Protein AF-0000000074987013 (afdb_homodimer)

pLDDT: mean 70.93, std 19.35, range [24.17, 92.88]

Sequence (362 aa):
MDKEHHPSIFIFNVLKAGARHVSDAPHDPKLLLAAFSAALESALNKPWIVQGAIYAPAGASIFIDTEDDQWHDHVGCPADEDLRKMFSEENSPLSNASEKVNENTEYVPDLTSRRACASIFKVPYTPYKSYYPPDDAQNDPKSLLKQFIDAIHSVLHKSELIISAMYEAEAKSANIFMMDGMDKEHHPSIFIFNVLKAGARHVSDAPHDPKLLLAAFSAALESALNKPWIVQGAIYAPAGASIFIDTEDDQWHDHVGCPADEDLRKMFSEENSPLSNASEKVNENTEYVPDLTSRRACASIFKVPYTPYKSYYPPDDAQNDPKSLLKQFIDAIHSVLHKSELIISAMYEAEAKSANIFMMDG

Radius of gyration: 19.36 Å; Cα contacts (8 Å, |Δi|>4): 754; chains: 2; bounding box: 50×52×50 Å

Foldseek 3Di:
DPPPQAAWEWEAAPVVRDIATADSQHLDLLLQLLQQLQQLVLQLVDPKAWAKKKDFSSYIYTYIYDPPPCVNVSGYGDDSVVSVVLPDPPPLVLVPVPPCLPPPPQCLPCPVPDPPDDDDDDDDDDDDDDQDDPDPCLLPLSVLSVSLSNVSSNCSVVSSFWGMWMDGSVVSDTDTDGHSD/DPPPQAAWEWEAAPVVRDIATADSQHLDLLLQLLQQLQQLVLQLVDPKAWAKKKDFSSYIYTYIYDPPPCVNVSGYGDDSVVSVVLPDPPPLVVVPVPPCLPPPPQCLPCPVVPDPDDDDDDDDDDDDDDQDDPDPCLLPLSVLSVSLSVVSSNCSNVSSFWGMWMDGNVVSDTDTDGHSD

Secondary structure (DSSP, 8-state):
-------EEEEEETTTTEEEEEE---S-HHHHHHHHHHHHHHHHTTT-EEEEEEEETTEEEEEEE---TTHHHH--PPPHHHHHTTTSGGG-GGGG--------------TTTS-SSEEEEEE--EEEEEE--SS-GGG-HHHHHHHHHHHHHHHGGGGGGEEEEEEETTTTEEEEEEE--/-------EEEEEETTTTEEEEEE---S-HHHHHHHHHHHHHHHHTTT-EEEEEEEETTEEEEEEE---TTHHHH--PPPHHHHHTTTSGGG-GGGG--------------SSSS-SSEEEEEE--EEEEEE--SSSGGG-HHHHHHHHHHHHHHHGGGGGGEEEEEEETTTTEEEEEEE--

Nearest PDB structures (foldseek):
  8biq-assembly1_C  TM=3.758E-01  e=2.889E+00  Metallosphaera sedula DSM 5348

Solvent-accessible surface area (backbone atoms only — not comparable to full-atom values): 19555 Å² total; per-residue (Å²): 130,80,75,74,82,43,31,36,32,35,38,30,30,67,75,66,68,39,51,37,83,45,37,61,28,58,93,39,51,47,55,34,52,39,42,51,45,47,36,49,51,52,46,64,76,40,101,46,45,68,51,30,31,40,38,36,78,57,26,34,42,34,34,30,43,54,84,61,87,60,48,70,79,69,55,57,44,76,53,68,76,61,42,53,57,68,61,39,83,84,67,49,74,63,64,73,72,61,79,75,70,69,76,57,86,45,62,61,72,55,64,58,69,43,62,45,31,14,33,35,28,36,21,48,80,38,84,68,45,70,48,62,70,87,65,83,50,52,84,36,61,65,52,30,48,52,40,35,46,51,52,51,61,63,42,41,89,49,31,85,37,44,57,33,36,40,32,30,39,89,56,37,25,27,43,33,37,25,45,52,81,130,82,75,73,83,43,32,36,32,35,40,31,30,68,76,67,67,40,52,38,84,44,38,63,29,57,94,37,52,47,56,34,51,40,40,52,44,48,37,50,51,51,47,64,76,40,100,45,44,67,51,28,31,40,37,36,76,62,29,34,41,34,36,30,43,58,84,59,88,61,48,70,78,67,56,56,45,76,53,66,74,62,43,51,56,69,60,40,82,84,68,47,77,68,65,72,72,66,76,80,70,69,74,59,84,45,67,58,71,52,63,56,70,36,56,39,35,16,32,36,29,36,23,47,82,38,81,70,48,68,43,57,73,88,64,85,54,48,82,34,60,66,52,31,48,50,34,34,45,53,50,50,61,66,43,42,86,49,30,85,36,45,58,35,37,41,33,29,41,89,59,39,28,27,42,33,36,25,44,51,89

Organism: Psilocybe cubensis (NCBI:txid181762)

Structure (mmCIF, N/CA/C/O backbone):
data_AF-0000000074987013-model_v1
#
loop_
_entity.id
_entity.type
_entity.pdbx_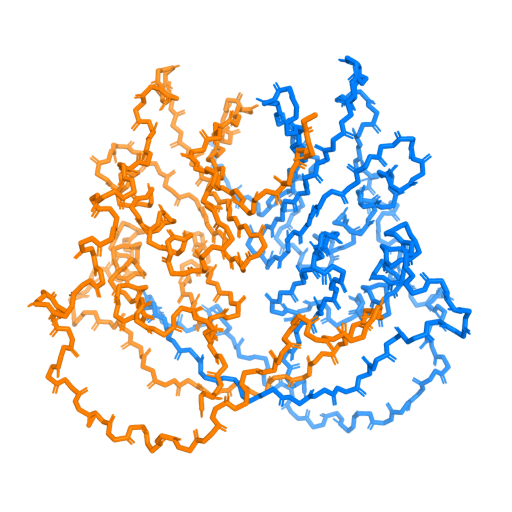description
1 polymer 'Uncharacterized protein'
#
loop_
_atom_site.group_PDB
_atom_site.id
_atom_site.type_symbol
_atom_site.label_atom_id
_atom_site.label_alt_id
_atom_site.label_comp_id
_atom_site.label_asym_id
_atom_site.label_entity_id
_atom_site.label_seq_id
_atom_site.pdbx_PDB_ins_code
_atom_site.Cartn_x
_atom_site.Cartn_y
_atom_site.Cartn_z
_atom_site.occupancy
_atom_site.B_iso_or_equiv
_atom_site.auth_seq_id
_atom_site.auth_comp_id
_atom_site.auth_asym_id
_atom_site.auth_atom_id
_atom_site.pdbx_PDB_model_num
ATOM 1 N N . MET A 1 1 ? 28.328 0.063 -3.197 1 24.59 1 MET A N 1
ATOM 2 C CA . MET A 1 1 ? 27.484 0.883 -2.332 1 24.59 1 MET A CA 1
ATOM 3 C C . MET A 1 1 ? 26.125 0.224 -2.113 1 24.59 1 MET A C 1
ATOM 5 O O . MET A 1 1 ? 25.453 -0.163 -3.072 1 24.59 1 MET A O 1
ATOM 9 N N . ASP A 1 2 ? 25.906 -0.514 -1.075 1 32.66 2 ASP A N 1
ATOM 10 C CA . ASP A 1 2 ? 24.875 -1.408 -0.54 1 32.66 2 ASP A CA 1
ATOM 11 C C . ASP A 1 2 ? 23.484 -0.786 -0.651 1 32.66 2 ASP A C 1
ATOM 13 O O . ASP A 1 2 ? 23.188 0.196 0.031 1 32.66 2 ASP A O 1
ATOM 17 N N . LYS A 1 3 ? 23.109 -0.591 -1.729 1 37.88 3 LYS A N 1
ATOM 18 C CA . LYS A 1 3 ? 21.969 0.291 -1.951 1 37.88 3 LYS A CA 1
ATOM 19 C C . LYS A 1 3 ? 20.766 -0.14 -1.111 1 37.88 3 LYS A C 1
ATOM 21 O O . LYS A 1 3 ? 20.172 -1.188 -1.363 1 37.88 3 LYS A O 1
ATOM 26 N N . GLU A 1 4 ? 20.844 0.045 0.195 1 46.56 4 GLU A N 1
ATOM 27 C CA . GLU A 1 4 ? 19.812 -0.167 1.207 1 46.56 4 GLU A CA 1
ATOM 28 C C . GLU A 1 4 ? 18.453 0.387 0.748 1 46.56 4 GLU A C 1
ATOM 30 O O . GLU A 1 4 ? 18.359 1.553 0.356 1 46.56 4 GLU A O 1
ATOM 35 N N . HIS A 1 5 ? 17.734 -0.385 0.037 1 50.25 5 HIS A N 1
ATOM 36 C CA . HIS A 1 5 ? 16.438 0.078 -0.454 1 50.25 5 HIS A CA 1
ATOM 37 C C . HIS A 1 5 ? 15.531 0.497 0.697 1 50.25 5 HIS A C 1
ATOM 39 O O . HIS A 1 5 ? 15.414 -0.219 1.694 1 50.25 5 HIS A O 1
ATOM 45 N N . HIS A 1 6 ? 15.055 1.725 0.739 1 60.5 6 HIS A N 1
ATOM 46 C CA . HIS A 1 6 ? 14.219 2.377 1.745 1 60.5 6 HIS A CA 1
ATOM 47 C C . HIS A 1 6 ? 12.773 2.492 1.274 1 60.5 6 HIS A C 1
ATOM 49 O O . HIS A 1 6 ? 12.516 2.598 0.074 1 60.5 6 HIS A O 1
ATOM 55 N N . PRO A 1 7 ? 11.852 2.031 2.137 1 72.44 7 PRO A N 1
ATOM 56 C CA . PRO A 1 7 ? 10.461 2.373 1.815 1 72.44 7 PRO A CA 1
ATOM 57 C C . PRO A 1 7 ? 10.328 3.744 1.157 1 72.44 7 PRO A C 1
ATOM 59 O O . PRO A 1 7 ? 11.047 4.68 1.522 1 72.44 7 PRO A O 1
ATOM 62 N N . SER A 1 8 ? 9.539 3.725 0.012 1 75.19 8 SER A N 1
ATOM 63 C CA . SER A 1 8 ? 9.414 4.961 -0.753 1 75.19 8 SER A CA 1
ATOM 64 C C . SER A 1 8 ? 7.957 5.375 -0.912 1 75.19 8 SER A C 1
ATOM 66 O O . SER A 1 8 ? 7.051 4.562 -0.705 1 75.19 8 SER A O 1
ATOM 68 N N . ILE A 1 9 ? 7.832 6.629 -1.155 1 81.56 9 ILE A N 1
ATOM 69 C CA . ILE A 1 9 ? 6.523 7.195 -1.457 1 81.56 9 ILE A CA 1
ATOM 70 C C . ILE A 1 9 ? 6.496 7.691 -2.902 1 81.56 9 ILE A C 1
ATOM 72 O O . ILE A 1 9 ? 7.363 8.461 -3.316 1 81.56 9 ILE A O 1
ATOM 76 N N . PHE A 1 10 ? 5.473 7.324 -3.582 1 80.75 10 PHE A N 1
ATOM 77 C CA . PHE A 1 10 ? 5.316 7.738 -4.973 1 80.75 10 PHE A CA 1
ATOM 78 C C . PHE A 1 10 ? 3.965 8.406 -5.191 1 80.75 10 PHE A C 1
ATOM 80 O O . PHE A 1 10 ? 2.961 7.992 -4.605 1 80.75 10 PHE A O 1
ATOM 87 N N . ILE A 1 11 ? 3.994 9.375 -6.043 1 83.25 11 ILE A N 1
ATOM 88 C CA . ILE A 1 11 ? 2.766 9.984 -6.531 1 83.25 11 ILE A CA 1
ATOM 89 C C . ILE A 1 11 ? 2.594 9.688 -8.023 1 83.25 11 ILE A C 1
ATOM 91 O O . ILE A 1 11 ? 3.527 9.867 -8.805 1 83.25 11 ILE A O 1
ATOM 95 N N . PHE A 1 12 ? 1.408 9.305 -8.297 1 79 12 PHE A N 1
ATOM 96 C CA . PHE A 1 12 ? 1.093 8.953 -9.68 1 79 12 PHE A CA 1
ATOM 97 C C . PHE A 1 12 ? 0.014 9.875 -10.234 1 79 12 PHE A C 1
ATOM 99 O O . PHE A 1 12 ? -1.011 10.102 -9.594 1 79 12 PHE A O 1
ATOM 106 N N . ASN A 1 13 ? 0.386 10.312 -11.375 1 79.81 13 ASN A N 1
ATOM 107 C CA . ASN A 1 13 ? -0.662 11 -12.125 1 79.81 13 ASN A CA 1
ATOM 108 C C . ASN A 1 13 ? -1.357 10.062 -13.109 1 79.81 13 ASN A C 1
ATOM 110 O O . ASN A 1 13 ? -0.789 9.711 -14.141 1 79.81 13 ASN A O 1
ATOM 114 N N . VAL A 1 14 ? -2.512 9.789 -12.836 1 69.75 14 VAL A N 1
ATOM 115 C CA . VAL A 1 14 ? -3.258 8.758 -13.555 1 69.75 14 VAL A CA 1
ATOM 116 C C . VAL A 1 14 ? -3.49 9.195 -15 1 69.75 14 VAL A C 1
ATOM 118 O O . VAL A 1 14 ? -3.436 8.375 -15.914 1 69.75 14 VAL A O 1
ATOM 121 N N . LEU A 1 15 ? -3.691 10.461 -15.211 1 68.12 15 LEU A N 1
ATOM 122 C CA . LEU A 1 15 ? -3.967 10.977 -16.547 1 68.12 15 LEU A CA 1
ATOM 123 C C . LEU A 1 15 ? -2.697 10.992 -17.391 1 68.12 15 LEU A C 1
ATOM 125 O O . LEU A 1 15 ? -2.762 10.875 -18.625 1 68.12 15 LEU A O 1
ATOM 129 N N . LYS A 1 16 ? -1.575 11.148 -16.781 1 65.62 16 LYS A N 1
ATOM 130 C CA . LYS A 1 16 ? -0.331 11.336 -17.516 1 65.62 16 LYS A CA 1
ATOM 131 C C . LYS A 1 16 ? 0.548 10.094 -17.438 1 65.62 16 LYS A C 1
ATOM 133 O O . LYS A 1 16 ? 1.649 10.062 -17.984 1 65.62 16 LYS A O 1
ATOM 138 N N . ALA A 1 17 ? 0.021 9.141 -16.828 1 59.56 17 ALA A N 1
ATOM 139 C CA . ALA A 1 17 ? 0.736 7.879 -16.625 1 59.56 17 ALA A CA 1
ATOM 140 C C . ALA A 1 17 ? 2.15 8.133 -16.109 1 59.56 17 ALA A C 1
ATOM 142 O O . ALA A 1 17 ? 3.102 7.48 -16.562 1 59.56 17 ALA A O 1
ATOM 143 N N . GLY A 1 18 ? 2.27 9.203 -15.359 1 62.94 18 GLY A N 1
ATOM 144 C CA . GLY A 1 18 ? 3.566 9.547 -14.797 1 62.94 18 GLY A CA 1
ATOM 145 C C . GLY A 1 18 ? 3.645 9.344 -13.297 1 62.94 18 GLY A C 1
ATOM 146 O O . GLY A 1 18 ? 2.621 9.367 -12.609 1 62.94 18 GLY A O 1
ATOM 147 N N . ALA A 1 19 ? 4.879 8.938 -12.875 1 65.25 19 ALA A N 1
ATOM 148 C CA . ALA A 1 19 ? 5.121 8.758 -11.453 1 65.25 19 ALA A CA 1
ATOM 149 C C . ALA A 1 19 ? 6.266 9.648 -10.977 1 65.25 19 ALA A C 1
ATOM 151 O O . ALA A 1 19 ? 7.199 9.93 -11.727 1 65.25 19 ALA A O 1
ATOM 152 N N . ARG A 1 20 ? 6.039 10.203 -9.719 1 68.56 20 ARG A N 1
ATOM 153 C CA . ARG A 1 20 ? 7.094 10.969 -9.062 1 68.56 20 ARG A CA 1
ATOM 154 C C . ARG A 1 20 ? 7.441 10.367 -7.707 1 68.56 20 ARG A C 1
ATOM 156 O O . ARG A 1 20 ? 6.555 10.078 -6.906 1 68.56 20 ARG A O 1
ATOM 163 N N . HIS A 1 21 ? 8.727 10.078 -7.617 1 67.69 21 HIS A N 1
ATOM 164 C CA . HIS A 1 21 ? 9.266 9.688 -6.32 1 67.69 21 HIS A CA 1
ATOM 165 C C . HIS A 1 21 ? 9.352 10.891 -5.375 1 67.69 21 HIS A C 1
ATOM 167 O O . HIS A 1 21 ? 9.883 11.938 -5.742 1 67.69 21 HIS A O 1
ATOM 173 N N . VAL A 1 22 ? 8.68 10.734 -4.238 1 64 22 VAL A N 1
ATOM 174 C CA . VAL A 1 22 ? 8.602 11.898 -3.363 1 64 22 VAL A CA 1
ATOM 175 C C . VAL A 1 22 ? 9.531 11.703 -2.166 1 64 22 VAL A C 1
ATOM 177 O O . VAL A 1 22 ? 10.047 12.68 -1.607 1 64 22 VAL A O 1
ATOM 180 N N . SER A 1 23 ? 9.711 10.57 -1.668 1 59.59 23 SER A N 1
ATOM 181 C CA . SER A 1 23 ? 10.539 10.406 -0.479 1 59.59 23 SER A CA 1
ATOM 182 C C . SER A 1 23 ? 11.117 9 -0.403 1 59.59 23 SER A C 1
ATOM 184 O O . SER A 1 23 ? 10.453 8.023 -0.769 1 59.59 23 SER A O 1
ATOM 186 N N . ASP A 1 24 ? 12.328 9.031 -0.151 1 58.16 24 ASP A N 1
ATOM 187 C CA . ASP A 1 24 ? 12.984 7.789 0.25 1 58.16 24 ASP A CA 1
ATOM 188 C C . ASP A 1 24 ? 12.891 7.582 1.76 1 58.16 24 ASP A C 1
ATOM 190 O O . ASP A 1 24 ? 13.617 6.758 2.324 1 58.16 24 ASP A O 1
ATOM 194 N N . ALA A 1 25 ? 11.711 7.879 2.215 1 55.25 25 ALA A N 1
ATOM 195 C CA . ALA A 1 25 ? 11.711 7.871 3.676 1 55.25 25 ALA A CA 1
ATOM 196 C C . ALA A 1 25 ? 12.578 6.738 4.215 1 55.25 25 ALA A C 1
ATOM 198 O O . ALA A 1 25 ? 12.477 5.598 3.752 1 55.25 25 ALA A O 1
ATOM 199 N N . PRO A 1 26 ? 13.57 7.172 5.031 1 57.5 26 PRO A N 1
ATOM 200 C CA . PRO A 1 26 ? 14.414 6.16 5.672 1 57.5 26 PRO A CA 1
ATOM 201 C C . PRO A 1 26 ? 13.602 5.078 6.379 1 57.5 26 PRO A C 1
ATOM 203 O O . PRO A 1 26 ? 12.383 5.211 6.527 1 57.5 26 PRO A O 1
ATOM 206 N N . HIS A 1 27 ? 14.203 4.023 6.75 1 63.25 27 HIS A N 1
ATOM 207 C CA . HIS A 1 27 ? 13.711 2.871 7.496 1 63.25 27 HIS A CA 1
ATOM 208 C C . HIS A 1 27 ? 13.07 3.299 8.812 1 63.25 27 HIS A C 1
ATOM 210 O O . HIS A 1 27 ? 13.203 2.605 9.828 1 63.25 27 HIS A O 1
ATOM 216 N N . ASP A 1 28 ? 12.5 4.512 8.867 1 76.31 28 ASP A N 1
ATOM 217 C CA . ASP A 1 28 ? 11.773 5.004 10.031 1 76.31 28 ASP A CA 1
ATOM 218 C C . ASP A 1 28 ? 10.281 5.133 9.727 1 76.31 28 ASP A C 1
ATOM 220 O O . ASP A 1 28 ? 9.867 6.031 8.992 1 76.31 28 ASP A O 1
ATOM 224 N N . PRO A 1 29 ? 9.547 4.246 10.344 1 80.12 29 PRO A N 1
ATOM 225 C CA . PRO A 1 29 ? 8.117 4.23 10.055 1 80.12 29 PRO A CA 1
ATOM 226 C C . PRO A 1 29 ? 7.434 5.559 10.375 1 80.12 29 PRO A C 1
ATOM 228 O O . PRO A 1 29 ? 6.473 5.945 9.703 1 80.12 29 PRO A O 1
ATOM 231 N N . LYS A 1 30 ? 7.938 6.188 11.406 1 86.44 30 LYS A N 1
ATOM 232 C CA . LYS A 1 30 ? 7.359 7.477 11.781 1 86.44 30 LYS A CA 1
ATOM 233 C C . LYS A 1 30 ? 7.609 8.523 10.703 1 86.44 30 LYS A C 1
ATOM 235 O O . LYS A 1 30 ? 6.699 9.266 10.328 1 86.44 30 LYS A O 1
ATOM 240 N N . LEU A 1 31 ? 8.773 8.586 10.234 1 87 31 LEU A N 1
ATOM 241 C CA . LEU A 1 31 ? 9.133 9.523 9.18 1 87 31 LEU A CA 1
ATOM 242 C C . LEU A 1 31 ? 8.398 9.195 7.887 1 87 31 LEU A C 1
ATOM 244 O O . LEU A 1 31 ? 7.949 10.094 7.176 1 87 31 LEU A O 1
ATOM 248 N N . LEU A 1 32 ? 8.32 7.957 7.574 1 87.38 32 LEU A N 1
ATOM 249 C CA . LEU A 1 32 ? 7.621 7.531 6.367 1 87.38 32 LEU A CA 1
ATOM 250 C C . LEU A 1 32 ? 6.152 7.953 6.406 1 87.38 32 LEU A C 1
ATOM 252 O O . LEU A 1 32 ? 5.633 8.492 5.43 1 87.38 32 LEU A O 1
ATOM 256 N N . LEU A 1 33 ? 5.535 7.727 7.527 1 91.56 33 LEU A N 1
ATOM 257 C CA . LEU A 1 33 ? 4.129 8.086 7.664 1 91.56 33 LEU A CA 1
ATOM 258 C C . LEU A 1 33 ? 3.949 9.602 7.613 1 91.56 33 LEU A C 1
ATOM 260 O O . LEU A 1 33 ? 3 10.102 7 1 91.56 33 LEU A O 1
ATOM 264 N N . ALA A 1 34 ? 4.836 10.289 8.266 1 91.5 34 ALA A N 1
ATOM 265 C CA . ALA A 1 34 ? 4.809 11.75 8.211 1 91.5 34 ALA A CA 1
ATOM 266 C C . ALA A 1 34 ? 4.957 12.25 6.777 1 91.5 34 ALA A C 1
ATOM 268 O O . ALA A 1 34 ? 4.246 13.164 6.352 1 91.5 34 ALA A O 1
ATOM 269 N N . ALA A 1 35 ? 5.863 11.656 6.094 1 90 35 ALA A N 1
ATOM 270 C CA . ALA A 1 35 ? 6.09 12.039 4.703 1 90 35 ALA A CA 1
ATOM 271 C C . ALA A 1 35 ? 4.855 11.766 3.85 1 90 35 ALA A C 1
ATOM 273 O O . ALA A 1 35 ? 4.488 12.57 2.996 1 90 35 ALA A O 1
ATOM 274 N N . PHE A 1 36 ? 4.227 10.648 4.066 1 92.25 36 PHE A N 1
ATOM 275 C CA . PHE A 1 36 ? 2.992 10.297 3.379 1 92.25 36 PHE A CA 1
ATOM 276 C C . PHE A 1 36 ? 1.909 11.336 3.641 1 92.25 36 PHE A C 1
ATOM 278 O O . PHE A 1 36 ? 1.26 11.812 2.705 1 92.25 36 PHE A O 1
ATOM 285 N N . SER A 1 37 ? 1.769 11.656 4.852 1 92.31 37 SER A N 1
ATOM 286 C CA . SER A 1 37 ? 0.779 12.664 5.23 1 92.31 37 SER A CA 1
ATOM 287 C C . SER A 1 37 ? 1.082 14.008 4.586 1 92.31 37 SER A C 1
ATOM 289 O O . SER A 1 37 ? 0.179 14.672 4.07 1 92.31 37 SER A O 1
ATOM 291 N N . ALA A 1 38 ? 2.307 14.391 4.641 1 91.19 38 ALA A N 1
ATOM 292 C CA . ALA A 1 38 ? 2.717 15.672 4.059 1 91.19 38 ALA A CA 1
ATOM 293 C C . ALA A 1 38 ? 2.461 15.695 2.555 1 91.19 38 ALA A C 1
ATOM 295 O O . ALA A 1 38 ? 2.041 16.719 2.008 1 91.19 38 ALA A O 1
ATOM 296 N N . ALA A 1 39 ? 2.783 14.625 1.926 1 90.12 39 ALA A N 1
ATOM 297 C CA . ALA A 1 39 ? 2.533 14.531 0.49 1 90.12 39 ALA A CA 1
ATOM 298 C C . ALA A 1 39 ? 1.047 14.672 0.179 1 90.12 39 ALA A C 1
ATOM 300 O O . ALA A 1 39 ? 0.67 15.344 -0.785 1 90.12 39 ALA A O 1
ATOM 301 N N . LEU A 1 40 ? 0.253 14.047 0.965 1 92.75 40 LEU A N 1
ATOM 302 C CA . LEU A 1 40 ? -1.192 14.164 0.805 1 92.75 40 LEU A CA 1
ATOM 303 C C . LEU A 1 40 ? -1.649 15.602 1.01 1 92.75 40 LEU A C 1
ATOM 305 O O . LEU A 1 40 ? -2.477 16.109 0.249 1 92.75 40 LEU A O 1
ATOM 309 N N . GLU A 1 41 ? -1.149 16.203 1.989 1 91.5 41 GLU A N 1
ATOM 310 C CA . GLU A 1 41 ? -1.49 17.594 2.273 1 91.5 41 GLU A CA 1
ATOM 311 C C . GLU A 1 41 ? -1.11 18.516 1.107 1 91.5 41 GLU A C 1
ATOM 313 O O . GLU A 1 41 ? -1.868 19.422 0.746 1 91.5 41 GLU A O 1
ATOM 318 N N . SER A 1 42 ? 0.021 18.234 0.633 1 89.31 42 SER A N 1
ATOM 319 C CA . SER A 1 42 ? 0.469 19.016 -0.521 1 89.31 42 SER A CA 1
ATOM 320 C C . SER A 1 42 ? -0.499 18.875 -1.69 1 89.31 42 SER A C 1
ATOM 322 O O . SER A 1 42 ? -0.823 19.859 -2.359 1 89.31 42 SER A O 1
ATOM 324 N N . ALA A 1 43 ? -0.906 17.703 -1.95 1 88.44 43 ALA A N 1
ATOM 325 C CA . ALA A 1 43 ? -1.846 17.453 -3.039 1 88.44 43 ALA A CA 1
ATOM 326 C C . ALA A 1 43 ? -3.201 18.094 -2.752 1 88.44 43 ALA A C 1
ATOM 328 O O . ALA A 1 43 ? -3.867 18.578 -3.664 1 88.44 43 ALA A O 1
ATOM 329 N N . LEU A 1 44 ? -3.621 18.016 -1.521 1 90.12 44 LEU A N 1
ATOM 330 C CA . LEU A 1 44 ? -4.895 18.578 -1.084 1 90.12 44 LEU A CA 1
ATOM 331 C C . LEU A 1 44 ? -4.953 20.078 -1.352 1 90.12 44 LEU A C 1
ATOM 333 O O . LEU A 1 44 ? -6.012 20.609 -1.687 1 90.12 44 LEU A O 1
ATOM 337 N N . ASN A 1 45 ? -3.887 20.703 -1.233 1 89.19 45 ASN A N 1
ATOM 338 C CA . ASN A 1 45 ? -3.818 22.156 -1.357 1 89.19 45 ASN A CA 1
ATOM 339 C C . ASN A 1 45 ? -3.699 22.594 -2.816 1 89.19 45 ASN A C 1
ATOM 341 O O . ASN A 1 45 ? -3.596 23.781 -3.107 1 89.19 45 ASN A O 1
ATOM 345 N N . LYS A 1 46 ? -3.725 21.703 -3.709 1 89.5 46 LYS A N 1
ATOM 346 C CA . LYS A 1 46 ? -3.693 21.953 -5.145 1 89.5 46 LYS A CA 1
ATOM 347 C C . LYS A 1 46 ? -5.055 21.688 -5.785 1 89.5 46 LYS A C 1
ATOM 349 O O . LYS A 1 46 ? -5.91 21.047 -5.184 1 89.5 46 LYS A O 1
ATOM 354 N N . PRO A 1 47 ? -5.254 22.297 -6.934 1 88.38 47 PRO A N 1
ATOM 355 C CA . PRO A 1 47 ? -6.508 22.016 -7.633 1 88.38 47 PRO A CA 1
ATOM 356 C C . PRO A 1 47 ? -6.516 20.641 -8.297 1 88.38 47 PRO A C 1
ATOM 358 O O . PRO A 1 47 ? -6.891 20.516 -9.461 1 88.38 47 PRO A O 1
ATOM 361 N N . TRP A 1 48 ? -5.98 19.688 -7.629 1 86.75 48 TRP A N 1
ATOM 362 C CA . TRP A 1 48 ? -5.914 18.312 -8.125 1 86.75 48 TRP A CA 1
ATOM 363 C C . TRP A 1 48 ? -7 17.453 -7.492 1 86.75 48 TRP A C 1
ATOM 365 O O . TRP A 1 48 ? -7.527 17.797 -6.43 1 86.75 48 TRP A O 1
ATOM 375 N N . ILE A 1 49 ? -7.328 16.484 -8.234 1 85.12 49 ILE A N 1
ATOM 376 C CA . ILE A 1 49 ? -8.164 15.445 -7.66 1 85.12 49 ILE A CA 1
ATOM 377 C C . ILE A 1 49 ? -7.293 14.297 -7.164 1 85.12 49 ILE A C 1
ATOM 379 O O . ILE A 1 49 ? -6.496 13.734 -7.922 1 85.12 49 ILE A O 1
ATOM 383 N N . VAL A 1 50 ? -7.375 14.055 -5.848 1 88.56 50 VAL A N 1
ATOM 384 C CA . VAL A 1 50 ? -6.758 12.844 -5.316 1 88.56 50 VAL A CA 1
ATOM 385 C C . VAL A 1 50 ? -7.75 11.68 -5.391 1 88.56 50 VAL A C 1
ATOM 387 O O . VAL A 1 50 ? -8.734 11.648 -4.648 1 88.56 50 VAL A O 1
ATOM 390 N N . GLN A 1 51 ? -7.41 10.727 -6.188 1 82.94 51 GLN A N 1
ATOM 391 C CA . GLN A 1 51 ? -8.32 9.609 -6.418 1 82.94 51 GLN A CA 1
ATOM 392 C C . GLN A 1 51 ? -8.172 8.547 -5.336 1 82.94 51 GLN A C 1
ATOM 394 O O . GLN A 1 51 ? -9.141 7.875 -4.98 1 82.94 51 GLN A O 1
ATOM 399 N N . GLY A 1 52 ? -6.984 8.359 -4.918 1 85.81 52 GLY A N 1
ATOM 400 C CA . GLY A 1 52 ? -6.711 7.352 -3.908 1 85.81 52 GLY A CA 1
ATOM 401 C C . GLY A 1 52 ? -5.305 7.441 -3.338 1 85.81 52 GLY A C 1
ATOM 402 O O . GLY A 1 52 ? -4.449 8.133 -3.893 1 85.81 52 GLY A O 1
ATOM 403 N N . ALA A 1 53 ? -5.109 6.762 -2.258 1 90.44 53 ALA A N 1
ATOM 404 C CA . ALA A 1 53 ? -3.818 6.664 -1.577 1 90.44 53 ALA A CA 1
ATOM 405 C C . ALA A 1 53 ? -3.732 5.387 -0.744 1 90.44 53 ALA A C 1
ATOM 407 O O . ALA A 1 53 ? -4.723 4.961 -0.148 1 90.44 53 ALA A O 1
ATOM 408 N N . ILE A 1 54 ? -2.578 4.855 -0.79 1 88.44 54 ILE A N 1
ATOM 409 C CA . ILE A 1 54 ? -2.33 3.652 -0.002 1 88.44 54 ILE A CA 1
ATOM 410 C C . ILE A 1 54 ? -0.983 3.768 0.706 1 88.44 54 ILE A C 1
ATOM 412 O O . ILE A 1 54 ? 0 4.219 0.113 1 88.44 54 ILE A O 1
ATOM 416 N N . TYR A 1 55 ? -1.041 3.326 1.967 1 89.56 55 TYR A N 1
ATOM 417 C CA . TYR A 1 55 ? 0.163 3.311 2.789 1 89.56 55 TYR A CA 1
ATOM 418 C C . TYR A 1 55 ? 0.331 1.968 3.49 1 89.56 55 TYR A C 1
ATOM 420 O O . TYR A 1 55 ? -0.641 1.397 3.992 1 89.56 55 TYR A O 1
ATOM 428 N N . ALA A 1 56 ? 1.51 1.518 3.504 1 82.19 56 ALA A N 1
ATOM 429 C CA . ALA A 1 56 ? 2.02 0.466 4.379 1 82.19 56 ALA A CA 1
ATOM 430 C C . ALA A 1 56 ? 3.484 0.708 4.734 1 82.19 56 ALA A C 1
ATOM 432 O O . ALA A 1 56 ? 4.16 1.51 4.086 1 82.19 56 ALA A O 1
ATOM 433 N N . PRO A 1 57 ? 3.93 0.079 5.766 1 77.31 57 PRO A N 1
ATOM 434 C CA . PRO A 1 57 ? 5.309 0.314 6.203 1 77.31 57 PRO A CA 1
ATOM 435 C C . PRO A 1 57 ? 6.328 0.046 5.098 1 77.31 57 PRO A C 1
ATOM 437 O O . PRO A 1 57 ? 7.441 0.576 5.137 1 77.31 57 PRO A O 1
ATOM 440 N N . ALA A 1 58 ? 5.984 -0.684 4.125 1 74.31 58 ALA A N 1
ATOM 441 C CA . ALA A 1 58 ? 6.91 -0.993 3.035 1 74.31 58 ALA A CA 1
ATOM 442 C C . ALA A 1 58 ? 6.957 0.143 2.018 1 74.31 58 ALA A C 1
ATOM 444 O O . ALA A 1 58 ? 7.855 0.19 1.172 1 74.31 58 ALA A O 1
ATOM 445 N N . GLY A 1 59 ? 5.941 1.065 2.129 1 80.19 59 GLY A N 1
ATOM 446 C CA . GLY A 1 59 ? 5.871 2.189 1.207 1 80.19 59 GLY A CA 1
ATOM 447 C C . GLY A 1 59 ? 4.465 2.738 1.047 1 80.19 59 GLY A C 1
ATOM 448 O O . GLY A 1 59 ? 3.545 2.32 1.752 1 80.19 59 GLY A O 1
ATOM 449 N N . ALA A 1 60 ? 4.41 3.727 0.12 1 87.06 60 ALA A N 1
ATOM 450 C CA . ALA A 1 60 ? 3.111 4.355 -0.086 1 87.06 60 ALA A CA 1
ATOM 451 C C . ALA A 1 60 ? 2.965 4.859 -1.52 1 87.06 60 ALA A C 1
ATOM 453 O O . ALA A 1 60 ? 3.963 5.125 -2.195 1 87.06 60 ALA A O 1
ATOM 454 N N . SER A 1 61 ? 1.73 4.961 -1.906 1 85.5 61 SER A N 1
ATOM 455 C CA . SER A 1 61 ? 1.382 5.496 -3.219 1 85.5 61 SER A CA 1
ATOM 456 C C . SER A 1 61 ? 0.189 6.441 -3.133 1 85.5 61 SER A C 1
ATOM 458 O O . SER A 1 61 ? -0.773 6.168 -2.41 1 85.5 61 SER A O 1
ATOM 460 N N . ILE A 1 62 ? 0.334 7.453 -3.855 1 87.75 62 ILE A N 1
ATOM 461 C CA . ILE A 1 62 ? -0.75 8.422 -3.99 1 87.75 62 ILE A CA 1
ATOM 462 C C . ILE A 1 62 ? -1.126 8.57 -5.461 1 87.75 62 ILE A C 1
ATOM 464 O O . ILE A 1 62 ? -0.255 8.75 -6.316 1 87.75 62 ILE A O 1
ATOM 468 N N . PHE A 1 63 ? -2.355 8.531 -5.703 1 82.81 63 PHE A N 1
ATOM 469 C CA . PHE A 1 63 ? -2.869 8.641 -7.062 1 82.81 63 PHE A CA 1
ATOM 470 C C . PHE A 1 63 ? -3.617 9.953 -7.254 1 82.81 63 PHE A C 1
ATOM 472 O O . PHE A 1 63 ? -4.613 10.211 -6.574 1 82.81 63 PHE A O 1
ATOM 479 N N . ILE A 1 64 ? -3.123 10.695 -8.242 1 84.25 64 ILE A N 1
ATOM 480 C CA . ILE A 1 64 ? -3.746 11.992 -8.492 1 84.25 64 ILE A CA 1
ATOM 481 C C . ILE A 1 64 ? -4.199 12.07 -9.953 1 84.25 64 ILE A C 1
ATOM 483 O O . ILE A 1 64 ? -3.754 11.281 -10.789 1 84.25 64 ILE A O 1
ATOM 487 N N . ASP A 1 65 ? -5.188 12.961 -10.094 1 82.19 65 ASP A N 1
ATOM 488 C CA . ASP A 1 65 ? -5.68 13.328 -11.422 1 82.19 65 ASP A CA 1
ATOM 489 C C . ASP A 1 65 ? -5.562 14.836 -11.656 1 82.19 65 ASP A C 1
ATOM 491 O O . ASP A 1 65 ? -6.23 15.625 -10.984 1 82.19 65 ASP A O 1
ATOM 495 N N . THR A 1 66 ? -4.656 15.125 -12.586 1 84.38 66 THR A N 1
ATOM 496 C CA . THR A 1 66 ? -4.473 16.547 -12.891 1 84.38 66 THR A CA 1
ATOM 497 C C . THR A 1 66 ? -3.973 16.719 -14.32 1 84.38 66 THR A C 1
ATOM 499 O O . THR A 1 66 ? -3.199 15.906 -14.82 1 84.38 66 THR A O 1
ATOM 502 N N . GLU A 1 67 ? -4.309 17.734 -14.938 1 85.31 67 GLU A N 1
ATOM 503 C CA . GLU A 1 67 ? -3.875 18.094 -16.281 1 85.31 67 GLU A CA 1
ATOM 504 C C . GLU A 1 67 ? -2.619 18.969 -16.234 1 85.31 67 GLU A C 1
ATOM 506 O O . GLU A 1 67 ? -2.041 19.281 -17.281 1 85.31 67 GLU A O 1
ATOM 511 N N . ASP A 1 68 ? -2.33 19.375 -15.047 1 84 68 ASP A N 1
ATOM 512 C CA . ASP A 1 68 ? -1.131 20.188 -14.883 1 84 68 ASP A CA 1
ATOM 513 C C . ASP A 1 68 ? 0.106 19.453 -15.406 1 84 68 ASP A C 1
ATOM 515 O O . ASP A 1 68 ? 0.515 18.438 -14.844 1 84 68 ASP A O 1
ATOM 519 N N . ASP A 1 69 ? 0.789 20 -16.422 1 82.5 69 ASP A N 1
ATOM 520 C CA . ASP A 1 69 ? 1.958 19.375 -17.031 1 82.5 69 ASP A CA 1
ATOM 521 C C . ASP A 1 69 ? 3.17 19.453 -16.109 1 82.5 69 ASP A C 1
ATOM 523 O O . ASP A 1 69 ? 4.133 18.703 -16.266 1 82.5 69 ASP A O 1
ATOM 527 N N . GLN A 1 70 ? 3.105 20.422 -15.18 1 82.69 70 GLN A N 1
ATOM 528 C CA . GLN A 1 70 ? 4.246 20.609 -14.289 1 82.69 70 GLN A CA 1
ATOM 529 C C . GLN A 1 70 ? 3.969 20.016 -12.906 1 82.69 70 GLN A C 1
ATOM 531 O O . GLN A 1 70 ? 4.582 20.438 -11.922 1 82.69 70 GLN A O 1
ATOM 536 N N . TRP A 1 71 ? 2.992 19.094 -12.859 1 81.88 71 TRP A N 1
ATOM 537 C CA . TRP A 1 71 ? 2.564 18.547 -11.578 1 81.88 71 TRP A CA 1
ATOM 538 C C . TRP A 1 71 ? 3.748 17.969 -10.812 1 81.88 71 TRP A C 1
ATOM 540 O O . TRP A 1 71 ? 3.801 18.047 -9.578 1 81.88 71 TRP A O 1
ATOM 550 N N . HIS A 1 72 ? 4.754 17.406 -11.43 1 77.25 72 HIS A N 1
ATOM 551 C CA . HIS A 1 72 ? 5.883 16.75 -10.797 1 77.25 72 HIS A CA 1
ATOM 552 C C . HIS A 1 72 ? 6.754 17.734 -10.031 1 77.25 72 HIS A C 1
ATOM 554 O O . HIS A 1 72 ? 7.414 17.375 -9.062 1 77.25 72 HIS A O 1
ATOM 560 N N . ASP A 1 73 ? 6.746 19.016 -10.484 1 78.12 73 ASP A N 1
ATOM 561 C CA . ASP A 1 73 ? 7.508 20.047 -9.805 1 78.12 73 ASP A CA 1
ATOM 562 C C . ASP A 1 73 ? 6.785 20.531 -8.547 1 78.12 73 ASP A C 1
ATOM 564 O O . ASP A 1 73 ? 7.387 21.172 -7.684 1 78.12 73 ASP A O 1
ATOM 568 N N . HIS A 1 74 ? 5.535 20.141 -8.516 1 77 74 HIS A N 1
ATOM 569 C CA . HIS A 1 74 ? 4.719 20.703 -7.453 1 77 74 HIS A CA 1
ATOM 570 C C . HIS A 1 74 ? 4.48 19.688 -6.34 1 77 74 HIS A C 1
ATOM 572 O O . HIS A 1 74 ? 3.803 19.984 -5.355 1 77 74 HIS A O 1
ATOM 578 N N . VAL A 1 75 ? 4.91 18.547 -6.691 1 72.25 75 VAL A N 1
ATOM 579 C CA . VAL A 1 75 ? 4.781 17.531 -5.641 1 72.25 75 VAL A CA 1
ATOM 580 C C . VAL A 1 75 ? 6.125 17.328 -4.949 1 72.25 75 VAL A C 1
ATOM 582 O O . VAL A 1 75 ? 7.176 17.391 -5.59 1 72.25 75 VAL A O 1
ATOM 585 N N . GLY A 1 76 ? 6.191 17.422 -3.635 1 69.25 76 GLY A N 1
ATOM 586 C CA . GLY A 1 76 ? 7.406 17.203 -2.867 1 69.25 76 GLY A CA 1
ATOM 587 C C . GLY A 1 76 ? 7.141 16.859 -1.411 1 69.25 76 GLY A C 1
ATOM 588 O O . GLY A 1 76 ? 5.988 16.875 -0.969 1 69.25 76 GLY A O 1
ATOM 589 N N . CYS A 1 77 ? 8.07 16.25 -0.896 1 75.31 77 CYS A N 1
ATOM 590 C CA . CYS A 1 77 ? 8.086 15.977 0.537 1 75.31 77 CYS A CA 1
ATOM 591 C C . CYS A 1 77 ? 9.016 16.938 1.269 1 75.31 77 CYS A C 1
ATOM 593 O O . CYS A 1 77 ? 10.117 17.219 0.792 1 75.31 77 CYS A O 1
ATOM 595 N N . PRO A 1 78 ? 8.484 17.484 2.379 1 78.25 78 PRO A N 1
ATOM 596 C CA . PRO A 1 78 ? 9.383 18.312 3.191 1 78.25 78 PRO A CA 1
ATOM 597 C C . PRO A 1 78 ? 10.656 17.594 3.592 1 78.25 78 PRO A C 1
ATOM 599 O O . PRO A 1 78 ? 10.742 16.359 3.457 1 78.25 78 PRO A O 1
ATOM 602 N N . ALA A 1 79 ? 11.633 18.438 3.984 1 82.31 79 ALA A N 1
ATOM 603 C CA . ALA A 1 79 ? 12.867 17.859 4.512 1 82.31 79 ALA A CA 1
ATOM 604 C C . ALA A 1 79 ? 12.602 17.078 5.797 1 82.31 79 ALA A C 1
ATOM 606 O O . ALA A 1 79 ? 11.625 17.344 6.5 1 82.31 79 ALA A O 1
ATOM 607 N N . ASP A 1 80 ? 13.445 16.172 6.016 1 81.12 80 ASP A N 1
ATOM 608 C CA . ASP A 1 80 ? 13.297 15.328 7.191 1 81.12 80 ASP A CA 1
ATOM 609 C C . ASP A 1 80 ? 13.133 16.156 8.461 1 81.12 80 ASP A C 1
ATOM 611 O O . ASP A 1 80 ? 12.352 15.812 9.344 1 81.12 80 ASP A O 1
ATOM 615 N N . GLU A 1 81 ? 13.906 17.219 8.492 1 83.69 81 GLU A N 1
ATOM 616 C CA . GLU A 1 81 ? 13.852 18.094 9.664 1 83.69 81 GLU A CA 1
ATOM 617 C C . GLU A 1 81 ? 12.445 18.641 9.883 1 83.69 81 GLU A C 1
ATOM 619 O O . GLU A 1 81 ? 11.969 18.719 11.016 1 83.69 81 GLU A O 1
ATOM 624 N N . ASP A 1 82 ? 11.797 19 8.852 1 86.12 82 ASP A N 1
ATOM 625 C CA . ASP A 1 82 ? 10.438 19.547 8.938 1 86.12 82 ASP A CA 1
ATOM 626 C C . ASP A 1 82 ? 9.43 18.438 9.25 1 86.12 82 ASP A C 1
ATOM 628 O O . ASP A 1 82 ? 8.469 18.672 9.992 1 86.12 82 ASP A O 1
ATOM 632 N N . LEU A 1 83 ? 9.672 17.281 8.719 1 86.75 83 LEU A N 1
ATOM 633 C CA . LEU A 1 83 ? 8.797 16.141 8.992 1 86.75 83 LEU A CA 1
ATOM 634 C C . LEU A 1 83 ? 8.844 15.75 10.461 1 86.75 83 LEU A C 1
ATOM 636 O O . LEU A 1 83 ? 7.82 15.414 11.055 1 86.75 83 LEU A O 1
ATOM 640 N N . ARG A 1 84 ? 10 15.797 11.023 1 86.38 84 ARG A N 1
ATOM 641 C CA . ARG A 1 84 ? 10.172 15.414 12.422 1 86.38 84 ARG A CA 1
ATOM 642 C C . ARG A 1 84 ? 9.398 16.344 13.344 1 86.38 84 ARG A C 1
ATOM 644 O O . ARG A 1 84 ? 8.961 15.938 14.422 1 86.38 84 ARG A O 1
ATOM 651 N N . LYS A 1 85 ? 9.188 17.531 12.914 1 84.44 85 LYS A N 1
ATOM 652 C CA . LYS A 1 85 ? 8.422 18.5 13.703 1 84.44 85 LYS A CA 1
ATOM 653 C C . LYS A 1 85 ? 6.965 18.078 13.836 1 84.44 85 LYS A C 1
ATOM 655 O O . LYS A 1 85 ? 6.266 18.5 14.758 1 84.44 85 LYS A O 1
ATOM 660 N N . MET A 1 86 ? 6.516 17.312 12.938 1 81.81 86 MET A N 1
ATOM 661 C CA . MET A 1 86 ? 5.117 16.891 12.93 1 81.81 86 MET A CA 1
ATOM 662 C C . MET A 1 86 ? 4.809 16 14.125 1 81.81 86 MET A C 1
ATOM 664 O O . MET A 1 86 ? 3.646 15.805 14.477 1 81.81 86 MET A O 1
ATOM 668 N N . PHE A 1 87 ? 5.613 15.305 14.625 1 73.94 87 PHE A N 1
ATOM 669 C CA . PHE A 1 87 ? 5.32 14.414 15.742 1 73.94 87 PHE A CA 1
ATOM 670 C C . PHE A 1 87 ? 6.18 14.758 16.953 1 73.94 87 PHE A C 1
ATOM 672 O O . PHE A 1 87 ? 6.23 14 17.922 1 73.94 87 PHE A O 1
ATOM 679 N N . SER A 1 88 ? 6.883 15.734 16.891 1 65.12 88 SER A N 1
ATOM 680 C CA . SER A 1 88 ? 7.543 16.203 18.109 1 65.12 88 SER A CA 1
ATOM 681 C C . SER A 1 88 ? 6.527 16.688 19.141 1 65.12 88 SER A C 1
ATOM 683 O O . SER A 1 88 ? 5.41 17.078 18.781 1 65.12 88 SER A O 1
ATOM 685 N N . GLU A 1 89 ? 6.418 16.203 20.438 1 55.47 89 GLU A N 1
ATOM 686 C CA . GLU A 1 89 ? 5.586 16.406 21.625 1 55.47 89 GLU A CA 1
ATOM 687 C C . GLU A 1 89 ? 4.855 17.734 21.562 1 55.47 89 GLU A C 1
ATOM 689 O O . GLU A 1 89 ? 3.74 17.859 22.078 1 55.47 89 GLU A O 1
ATOM 694 N N . GLU A 1 90 ? 5.312 18.797 21.141 1 47.19 90 GLU A N 1
ATOM 695 C CA . GLU A 1 90 ? 4.672 20.078 21.453 1 47.19 90 GLU A CA 1
ATOM 696 C C . GLU A 1 90 ? 3.373 20.234 20.672 1 47.19 90 GLU A C 1
ATOM 698 O O . GLU A 1 90 ? 2.447 20.906 21.141 1 47.19 90 GLU A O 1
ATOM 703 N N . ASN A 1 91 ? 3.248 19.828 19.484 1 42.16 91 ASN A N 1
ATOM 704 C CA . ASN A 1 91 ? 2.123 20.312 18.688 1 42.16 91 ASN A CA 1
ATOM 705 C C . ASN A 1 91 ? 1.08 19.219 18.469 1 42.16 91 ASN A C 1
ATOM 707 O O . ASN A 1 91 ? 0.375 19.219 17.453 1 42.16 91 ASN A O 1
ATOM 711 N N . SER A 1 92 ? 1.163 18.219 19.141 1 38.84 92 SER A N 1
ATOM 712 C CA . SER A 1 92 ? 0.186 17.203 18.781 1 38.84 92 SER A CA 1
ATOM 713 C C . SER A 1 92 ? -1.23 17.641 19.141 1 38.84 92 SER A C 1
ATOM 715 O O . SER A 1 92 ? -1.525 17.906 20.312 1 38.84 92 SER A O 1
ATOM 717 N N . PRO A 1 93 ? -1.917 18.156 18.312 1 35.25 93 PRO A N 1
ATOM 718 C CA . PRO A 1 93 ? -3.273 18.562 18.688 1 35.25 93 PRO A CA 1
ATOM 719 C C . PRO A 1 93 ? -4.02 17.469 19.453 1 35.25 93 PRO A C 1
ATOM 721 O O . PRO A 1 93 ? -4.945 17.766 20.219 1 35.25 93 PRO A O 1
ATOM 724 N N . LEU A 1 94 ? -4.012 16.281 18.906 1 37.97 94 LEU A N 1
ATOM 725 C CA . LEU A 1 94 ? -4.867 15.281 19.547 1 37.97 94 LEU A CA 1
ATOM 726 C C . LEU A 1 94 ? -4.328 14.906 20.922 1 37.97 94 LEU A C 1
ATOM 728 O O . LEU A 1 94 ? -4.504 13.773 21.375 1 37.97 94 LEU A O 1
ATOM 732 N N . SER A 1 95 ? -3.371 15.578 21.516 1 31.11 95 SER A N 1
ATOM 733 C CA . SER A 1 95 ? -3.006 15.367 22.906 1 31.11 95 SER A CA 1
ATOM 734 C C . SER A 1 95 ? -4.242 15.242 23.797 1 31.11 95 SER A C 1
ATOM 736 O O . SER A 1 95 ? -4.168 14.703 24.906 1 31.11 95 SER A O 1
ATOM 738 N N . ASN A 1 96 ? -5.289 15.984 23.578 1 30.52 96 ASN A N 1
ATOM 739 C CA . ASN A 1 96 ? -6.312 16.031 24.625 1 30.52 96 ASN A CA 1
ATOM 740 C C . ASN A 1 96 ? -7.172 14.773 24.609 1 30.52 96 ASN A C 1
ATOM 742 O O . ASN A 1 96 ? -8.086 14.633 25.422 1 30.52 96 ASN A O 1
ATOM 746 N N . ALA A 1 97 ? -7.473 14.156 23.562 1 29.05 97 ALA A N 1
ATOM 747 C CA . ALA A 1 97 ? -8.352 13.016 23.812 1 29.05 97 ALA A CA 1
ATOM 748 C C . ALA A 1 97 ? -7.586 11.859 24.438 1 29.05 97 ALA A C 1
ATOM 750 O O . ALA A 1 97 ? -6.797 11.188 23.766 1 29.05 97 ALA A O 1
ATOM 751 N N . SER A 1 98 ? -7.027 11.836 25.609 1 29.14 98 SER A N 1
ATOM 752 C CA . SER A 1 98 ? -6.34 11 26.594 1 29.14 98 SER A CA 1
ATOM 753 C C . SER A 1 98 ? -6.957 9.602 26.641 1 29.14 98 SER A C 1
ATOM 755 O O . SER A 1 98 ? -7.004 8.977 27.703 1 29.14 98 SER A O 1
ATOM 757 N N . GLU A 1 99 ? -8.062 9.219 25.938 1 32.94 99 GLU A N 1
ATOM 758 C CA . GLU A 1 99 ? -8.508 7.957 26.516 1 32.94 99 GLU A CA 1
ATOM 759 C C . GLU A 1 99 ? -7.34 6.984 26.672 1 32.94 99 GLU A C 1
ATOM 761 O O . GLU A 1 99 ? -6.488 6.883 25.797 1 32.94 99 GLU A O 1
ATOM 766 N N . LYS A 1 100 ? -7.023 6.504 27.938 1 28.72 100 LYS A N 1
ATOM 767 C CA . LYS A 1 100 ? -6.238 5.434 28.531 1 28.72 100 LYS A CA 1
ATOM 768 C C . LYS A 1 100 ? -6.238 4.184 27.656 1 28.72 100 LYS A C 1
ATOM 770 O O . LYS A 1 100 ? -7.191 3.402 27.688 1 28.72 100 LYS A O 1
ATOM 775 N N . VAL A 1 101 ? -6.039 4.309 26.391 1 29.72 101 VAL A N 1
ATOM 776 C CA . VAL A 1 101 ? -5.723 2.992 25.844 1 29.72 101 VAL A CA 1
ATOM 777 C C . VAL A 1 101 ? -4.707 2.291 26.75 1 29.72 101 VAL A C 1
ATOM 779 O O . VAL A 1 101 ? -3.619 2.814 26.984 1 29.72 101 VAL A O 1
ATOM 782 N N . ASN A 1 102 ? -5.152 1.645 27.797 1 26.58 102 ASN A N 1
ATOM 783 C CA . ASN A 1 102 ? -4.348 0.81 28.688 1 26.58 102 ASN A CA 1
ATOM 784 C C . ASN A 1 102 ? -3.127 0.244 27.969 1 26.58 102 ASN A C 1
ATOM 786 O O . ASN A 1 102 ? -3.234 -0.241 26.844 1 26.58 102 ASN A O 1
ATOM 790 N N . GLU A 1 103 ? -2 0.708 28.25 1 31.84 103 GLU A N 1
ATOM 791 C CA . GLU A 1 103 ? -0.594 0.444 27.953 1 31.84 103 GLU A CA 1
ATOM 792 C C . GLU A 1 103 ? -0.32 -1.056 27.875 1 31.84 103 GLU A C 1
ATOM 794 O O . GLU A 1 103 ? 0.814 -1.495 28.078 1 31.84 103 GLU A O 1
ATOM 799 N N . ASN A 1 104 ? -1.324 -1.866 28.203 1 30.25 104 ASN A N 1
ATOM 800 C CA . ASN A 1 104 ? -0.755 -3.207 28.312 1 30.25 104 ASN A CA 1
ATOM 801 C C . ASN A 1 104 ? 0.176 -3.516 27.141 1 30.25 104 ASN A C 1
ATOM 803 O O . ASN A 1 104 ? 0.091 -2.879 26.094 1 30.25 104 ASN A O 1
ATOM 807 N N . THR A 1 105 ? 1.042 -4.578 27.281 1 29.05 105 THR A N 1
ATOM 808 C CA . THR A 1 105 ? 2.227 -5.105 26.609 1 29.05 105 THR A CA 1
ATOM 809 C C . THR A 1 105 ? 2 -5.191 25.094 1 29.05 105 THR A C 1
ATOM 811 O O . THR A 1 105 ? 1.162 -5.965 24.641 1 29.05 105 THR A O 1
ATOM 814 N N . GLU A 1 106 ? 2.111 -4.094 24.469 1 36.5 106 GLU A N 1
ATOM 815 C CA . GLU A 1 106 ? 1.981 -3.756 23.047 1 36.5 106 GLU A CA 1
ATOM 816 C C . GLU A 1 106 ? 2.811 -4.695 22.188 1 36.5 106 GLU A C 1
ATOM 818 O O . GLU A 1 106 ? 4.035 -4.574 22.125 1 36.5 106 GLU A O 1
ATOM 823 N N . TYR A 1 107 ? 2.662 -5.883 22.391 1 29.72 107 TYR A N 1
ATOM 824 C CA . TYR A 1 107 ? 3.396 -6.762 21.484 1 29.72 107 TYR A CA 1
ATOM 825 C C . TYR A 1 107 ? 3.219 -6.332 20.031 1 29.72 107 TYR A C 1
ATOM 827 O O . TYR A 1 107 ? 2.107 -6.363 19.5 1 29.72 107 TYR A O 1
ATOM 835 N N . VAL A 1 108 ? 3.951 -5.398 19.766 1 40.69 108 VAL A N 1
ATOM 836 C CA . VAL A 1 108 ? 4.062 -5.188 18.328 1 40.69 108 VAL A CA 1
ATOM 837 C C . VAL A 1 108 ? 4.625 -6.441 17.672 1 40.69 108 VAL A C 1
ATOM 839 O O . VAL A 1 108 ? 5.688 -6.934 18.062 1 40.69 108 VAL A O 1
ATOM 842 N N . PRO A 1 109 ? 3.766 -7.082 17.109 1 44.19 109 PRO A N 1
ATOM 843 C CA . PRO A 1 109 ? 4.398 -8.234 16.484 1 44.19 109 PRO A CA 1
ATOM 844 C C . PRO A 1 109 ? 5.719 -7.887 15.797 1 44.19 109 PRO A C 1
ATOM 846 O O . PRO A 1 109 ? 5.824 -6.84 15.148 1 44.19 109 PRO A O 1
ATOM 849 N N . ASP A 1 110 ? 6.746 -8.219 16.453 1 46.91 110 ASP A N 1
ATOM 850 C CA . ASP A 1 110 ? 8.031 -8.125 15.75 1 46.91 110 ASP A CA 1
ATOM 851 C C . ASP A 1 110 ? 7.914 -8.625 14.312 1 46.91 110 ASP A C 1
ATOM 853 O O . ASP A 1 110 ? 8.031 -9.828 14.062 1 46.91 110 ASP A O 1
ATOM 857 N N . LEU A 1 111 ? 7.191 -7.832 13.547 1 47.56 111 LEU A N 1
ATOM 858 C CA . LEU A 1 111 ? 7.047 -8.164 12.133 1 47.56 111 LEU A CA 1
ATOM 859 C C . LEU A 1 111 ? 8.398 -8.5 11.516 1 47.56 111 LEU A C 1
ATOM 861 O O . LEU A 1 111 ? 8.461 -9.016 10.391 1 47.56 111 LEU A O 1
ATOM 865 N N . THR A 1 112 ? 9.43 -7.953 12.125 1 44.34 112 THR A N 1
ATOM 866 C CA . THR A 1 112 ? 10.773 -8.242 11.633 1 44.34 112 THR A CA 1
ATOM 867 C C . THR A 1 112 ? 11.219 -9.633 12.062 1 44.34 112 THR A C 1
ATOM 869 O O . THR A 1 112 ? 12.094 -10.234 11.438 1 44.34 112 THR A O 1
ATOM 872 N N . SER A 1 113 ? 10.906 -9.766 13.359 1 42.09 113 SER A N 1
ATOM 873 C CA . SER A 1 113 ? 11.547 -10.969 13.883 1 42.09 113 SER A CA 1
ATOM 874 C C . SER A 1 113 ? 10.961 -12.227 13.25 1 42.09 113 SER A C 1
ATOM 876 O O . SER A 1 113 ? 11.297 -13.344 13.656 1 42.09 113 SER A O 1
ATOM 878 N N . ARG A 1 114 ? 9.781 -12.023 12.844 1 39.62 114 ARG A N 1
ATOM 879 C CA . ARG A 1 114 ? 9.305 -13.336 12.422 1 39.62 114 ARG A CA 1
ATOM 880 C C . ARG A 1 114 ? 10.18 -13.914 11.312 1 39.62 114 ARG A C 1
ATOM 882 O O . ARG A 1 114 ? 10.656 -13.172 10.445 1 39.62 114 ARG A O 1
ATOM 889 N N . ARG A 1 115 ? 10.5 -15.047 11.484 1 41.91 115 ARG A N 1
ATOM 890 C CA . ARG A 1 115 ? 11.273 -15.93 10.617 1 41.91 115 ARG A CA 1
ATOM 891 C C . ARG A 1 115 ? 10.938 -15.688 9.148 1 41.91 115 ARG A C 1
ATOM 893 O O . ARG A 1 115 ? 9.883 -15.133 8.836 1 41.91 115 ARG A O 1
ATOM 900 N N . ALA A 1 116 ? 11.883 -15.906 8.219 1 49.75 116 ALA A N 1
ATOM 901 C CA . ALA A 1 116 ? 12.102 -15.906 6.773 1 49.75 116 ALA A CA 1
ATOM 902 C C . ALA A 1 116 ? 10.82 -16.266 6.023 1 49.75 116 ALA A C 1
ATOM 904 O O . ALA A 1 116 ? 10.797 -16.25 4.789 1 49.75 116 ALA A O 1
ATOM 905 N N . CYS A 1 117 ? 9.633 -16.422 6.723 1 65.88 117 CYS A N 1
ATOM 906 C CA . CYS A 1 117 ? 8.461 -17 6.062 1 65.88 117 CYS A CA 1
ATOM 907 C C . CYS A 1 117 ? 7.398 -15.93 5.824 1 65.88 117 CYS A C 1
ATOM 909 O O . CYS A 1 117 ? 7.387 -14.898 6.492 1 65.88 117 CYS A O 1
ATOM 911 N N . ALA A 1 118 ? 6.707 -16.047 4.699 1 79.88 118 ALA A N 1
ATOM 912 C CA . ALA A 1 118 ? 5.469 -15.305 4.496 1 79.88 118 ALA A CA 1
ATOM 913 C C . ALA A 1 118 ? 4.395 -15.742 5.488 1 79.88 118 ALA A C 1
ATOM 915 O O . ALA A 1 118 ? 4.223 -16.938 5.738 1 79.88 118 ALA A O 1
ATOM 916 N N . SER A 1 119 ? 3.836 -14.828 6.215 1 83 119 SER A N 1
ATOM 917 C CA . SER A 1 119 ? 2.826 -15.117 7.23 1 83 119 SER A CA 1
ATOM 918 C C . SER A 1 119 ? 1.482 -14.5 6.863 1 83 119 SER A C 1
ATOM 920 O O . SER A 1 119 ? 1.431 -13.422 6.266 1 83 119 SER A O 1
ATOM 922 N N . ILE A 1 120 ? 0.419 -15.266 7.199 1 84.75 120 ILE A N 1
ATOM 923 C CA . ILE A 1 120 ? -0.934 -14.727 7.105 1 84.75 120 ILE A CA 1
ATOM 924 C C . ILE A 1 120 ? -1.479 -14.453 8.508 1 84.75 120 ILE A C 1
ATOM 926 O O . ILE A 1 120 ? -1.487 -15.344 9.359 1 84.75 120 ILE A O 1
ATOM 930 N N . PHE A 1 121 ? -1.923 -13.273 8.703 1 81.69 121 PHE A N 1
ATOM 931 C CA . PHE A 1 121 ? -2.486 -12.844 9.977 1 81.69 121 PHE A CA 1
ATOM 932 C C . PHE A 1 121 ? -3.984 -12.594 9.852 1 81.69 121 PHE A C 1
ATOM 934 O O . PHE A 1 121 ? -4.434 -11.961 8.891 1 81.69 121 PHE A O 1
ATOM 941 N N . LYS A 1 122 ? -4.676 -13.125 10.758 1 83.19 122 LYS A N 1
ATOM 942 C CA . LYS A 1 122 ? -6.086 -12.773 10.891 1 83.19 122 LYS A CA 1
ATOM 943 C C . LYS A 1 122 ? -6.273 -11.625 11.875 1 83.19 122 LYS A C 1
ATOM 945 O O . LYS A 1 122 ? -5.746 -11.664 12.992 1 83.19 122 LYS A O 1
ATOM 950 N N . VAL A 1 123 ? -7.059 -10.703 11.422 1 74.62 123 VAL A N 1
ATOM 951 C CA . VAL A 1 123 ? -7.207 -9.516 12.25 1 74.62 123 VAL A CA 1
ATOM 952 C C . VAL A 1 123 ? -8.688 -9.219 12.477 1 74.62 123 VAL A C 1
ATOM 954 O O . VAL A 1 123 ? -9.445 -9.031 11.523 1 74.62 123 VAL A O 1
ATOM 957 N N . PRO A 1 124 ? -9.102 -9.43 13.734 1 73.88 124 PRO A N 1
ATOM 958 C CA . PRO A 1 124 ? -10.453 -8.898 13.969 1 73.88 124 PRO A CA 1
ATOM 959 C C . PRO A 1 124 ? -10.523 -7.383 13.828 1 73.88 124 PRO A C 1
ATOM 961 O O . PRO A 1 124 ? -9.578 -6.676 14.195 1 73.88 124 PRO A O 1
ATOM 964 N N . TYR A 1 125 ? -11.5 -6.961 13.203 1 70.88 125 TYR A N 1
ATOM 965 C CA . TYR A 1 125 ? -11.68 -5.523 13.031 1 70.88 125 TYR A CA 1
ATOM 966 C C . TYR A 1 125 ? -12.656 -4.965 14.055 1 70.88 125 TYR A C 1
ATOM 968 O O . TYR A 1 125 ? -13.758 -5.492 14.219 1 70.88 125 TYR A O 1
ATOM 976 N N . THR A 1 126 ? -12.047 -4.117 14.844 1 71.19 126 THR A N 1
ATOM 977 C CA . THR A 1 126 ? -12.914 -3.359 15.742 1 71.19 126 THR A CA 1
ATOM 978 C C . THR A 1 126 ? -12.82 -1.865 15.445 1 71.19 126 THR A C 1
ATOM 980 O O . THR A 1 126 ? -11.742 -1.278 15.516 1 71.19 126 THR A O 1
ATOM 983 N N . PRO A 1 127 ? -13.914 -1.331 14.992 1 67.06 127 PRO A N 1
ATOM 984 C CA . PRO A 1 127 ? -13.852 0.12 14.805 1 67.06 127 PRO A CA 1
ATOM 985 C C . PRO A 1 127 ? -13.602 0.877 16.109 1 67.06 127 PRO A C 1
ATOM 987 O O . PRO A 1 127 ? -14.148 0.511 17.156 1 67.06 127 PRO A O 1
ATOM 990 N N . TYR A 1 128 ? -12.625 1.657 16.156 1 64.25 128 TYR A N 1
ATOM 991 C CA . TYR A 1 128 ? -12.383 2.424 17.359 1 64.25 128 TYR A CA 1
ATOM 992 C C . TYR A 1 128 ? -12.875 3.857 17.219 1 64.25 128 TYR A C 1
ATOM 994 O O . TYR A 1 128 ? -13.57 4.375 18.094 1 64.25 128 TYR A O 1
ATOM 1002 N N . LYS A 1 129 ? -12.148 4.598 16.406 1 60.12 129 LYS A N 1
ATOM 1003 C CA . LYS A 1 129 ? -12.484 6.016 16.328 1 60.12 129 LYS A CA 1
ATOM 1004 C C . LYS A 1 129 ? -12.844 6.422 14.898 1 60.12 129 LYS A C 1
ATOM 1006 O O . LYS A 1 129 ? -12.125 6.074 13.953 1 60.12 129 LYS A O 1
ATOM 1011 N N . SER A 1 130 ? -14.133 6.586 14.773 1 59.97 130 SER A N 1
ATOM 1012 C CA . SER A 1 130 ? -14.492 7.316 13.562 1 59.97 130 SER A CA 1
ATOM 1013 C C . SER A 1 130 ? -14.172 8.797 13.695 1 59.97 130 SER A C 1
ATOM 1015 O O . SER A 1 130 ? -14.367 9.391 14.758 1 59.97 130 SER A O 1
ATOM 1017 N N . TYR A 1 131 ? -13.25 9.242 12.93 1 56.28 131 TYR A N 1
ATOM 1018 C CA . TYR A 1 131 ? -12.969 10.672 12.852 1 56.28 131 TYR A CA 1
ATOM 1019 C C . TYR A 1 131 ? -13.992 11.383 11.977 1 56.28 131 TYR A C 1
ATOM 1021 O O . TYR A 1 131 ? -14.094 11.102 10.781 1 56.28 131 TYR A O 1
ATOM 1029 N N . TYR A 1 132 ? -15.234 11.617 12.57 1 49.5 132 TYR A N 1
ATOM 1030 C CA . TYR A 1 132 ? -16.219 12.422 11.844 1 49.5 132 TYR A CA 1
ATOM 1031 C C . TYR A 1 132 ? -16.031 13.906 12.133 1 49.5 132 TYR A C 1
ATOM 1033 O O . TYR A 1 132 ? -16.125 14.336 13.289 1 49.5 132 TYR A O 1
ATOM 1041 N N . PRO A 1 133 ? -15.398 14.586 11.203 1 46.09 133 PRO A N 1
ATOM 1042 C CA . PRO A 1 133 ? -15.625 16 11.516 1 46.09 133 PRO A CA 1
ATOM 1043 C C . PRO A 1 133 ? -17.094 16.375 11.516 1 46.09 133 PRO A C 1
ATOM 1045 O O . PRO A 1 133 ? -17.906 15.75 10.828 1 46.09 133 PRO A O 1
ATOM 1048 N N . PRO A 1 134 ? -17.531 17.172 12.531 1 41.62 134 PRO A N 1
ATOM 1049 C CA . PRO A 1 134 ? -18.922 17.625 12.672 1 41.62 134 PRO A CA 1
ATOM 1050 C C . PRO A 1 134 ? -19.562 18 11.328 1 41.62 134 PRO A C 1
ATOM 1052 O O . PRO A 1 134 ? -20.766 18.203 11.258 1 41.62 134 PRO A O 1
ATOM 1055 N N . ASP A 1 135 ? -18.906 18.641 10.438 1 42.94 135 ASP A N 1
ATOM 1056 C CA . ASP A 1 135 ? -19.656 19.203 9.312 1 42.94 135 ASP A CA 1
ATOM 1057 C C . ASP A 1 135 ? -20.016 18.109 8.305 1 42.94 135 ASP A C 1
ATOM 1059 O O . ASP A 1 135 ? -19.281 17.141 8.133 1 42.94 135 ASP A O 1
ATOM 1063 N N . ASP A 1 136 ? -21.25 18.078 7.793 1 42.94 136 ASP A N 1
ATOM 1064 C CA . ASP A 1 136 ? -21.969 17.344 6.746 1 42.94 136 ASP A CA 1
ATOM 1065 C C . ASP A 1 136 ? -21.062 17.109 5.539 1 42.94 136 ASP A C 1
ATOM 1067 O O . ASP A 1 136 ? -21.547 16.984 4.41 1 42.94 136 ASP A O 1
ATOM 1071 N N . ALA A 1 137 ? -19.953 17.547 5.469 1 45.41 137 ALA A N 1
ATOM 1072 C CA . ALA A 1 137 ? -19.047 17.547 4.328 1 45.41 137 ALA A CA 1
ATOM 1073 C C . ALA A 1 137 ? -18.891 16.156 3.732 1 45.41 137 ALA A C 1
ATOM 1075 O O . ALA A 1 137 ? -17.906 15.875 3.045 1 45.41 137 ALA A O 1
ATOM 1076 N N . GLN A 1 138 ? -19.734 15.289 4.02 1 51.19 138 GLN A N 1
ATOM 1077 C CA . GLN A 1 138 ? -19.734 13.844 3.789 1 51.19 138 GLN A CA 1
ATOM 1078 C C . GLN A 1 138 ? -19.562 13.523 2.309 1 51.19 138 GLN A C 1
ATOM 1080 O O . GLN A 1 138 ? -19.062 12.453 1.956 1 51.19 138 GLN A O 1
ATOM 1085 N N . ASN A 1 139 ? -20 14.555 1.52 1 58.72 139 ASN A N 1
ATOM 1086 C CA . ASN A 1 139 ? -20.016 14.18 0.112 1 58.72 139 ASN A CA 1
ATOM 1087 C C . ASN A 1 139 ? -18.891 14.852 -0.667 1 58.72 139 ASN A C 1
ATOM 1089 O O . ASN A 1 139 ? -18.859 14.781 -1.896 1 58.72 139 ASN A O 1
ATOM 1093 N N . ASP A 1 140 ? -17.953 15.523 0.101 1 74.31 140 ASP A N 1
ATOM 1094 C CA . ASP A 1 140 ? -16.875 16.203 -0.603 1 74.31 140 ASP A CA 1
ATOM 1095 C C . ASP A 1 140 ? -15.562 15.438 -0.465 1 74.31 140 ASP A C 1
ATOM 1097 O O . ASP A 1 140 ? -15.023 15.305 0.638 1 74.31 140 ASP A O 1
ATOM 1101 N N . PRO A 1 141 ? -15.094 14.992 -1.548 1 77.62 141 PRO A N 1
ATOM 1102 C CA . PRO A 1 141 ? -13.852 14.211 -1.507 1 77.62 141 PRO A CA 1
ATOM 1103 C C . PRO A 1 141 ? -12.703 14.969 -0.845 1 77.62 141 PRO A C 1
ATOM 1105 O O . PRO A 1 141 ? -11.867 14.359 -0.169 1 77.62 141 PRO A O 1
ATOM 1108 N N . LYS A 1 142 ? -12.656 16.234 -0.923 1 85.5 142 LYS A N 1
ATOM 1109 C CA . LYS A 1 142 ? -11.586 17 -0.3 1 85.5 142 LYS A CA 1
ATOM 1110 C C . LYS A 1 142 ? -11.734 17.031 1.219 1 85.5 142 LYS A C 1
ATOM 1112 O O . LYS A 1 142 ? -10.742 16.984 1.948 1 85.5 142 LYS A O 1
ATOM 1117 N N . SER A 1 143 ? -12.945 17.125 1.595 1 84.75 143 SER A N 1
ATOM 1118 C CA . SER A 1 143 ? -13.211 17.078 3.029 1 84.75 143 SER A CA 1
ATOM 1119 C C . SER A 1 143 ? -12.82 15.734 3.629 1 84.75 143 SER A C 1
ATOM 1121 O O . SER A 1 143 ? -12.219 15.68 4.703 1 84.75 143 SER A O 1
ATOM 1123 N N . LEU A 1 144 ? -13.203 14.711 2.984 1 86.06 144 LEU A N 1
ATOM 1124 C CA . LEU A 1 144 ? -12.836 13.383 3.461 1 86.06 144 LEU A CA 1
ATOM 1125 C C . LEU A 1 144 ? -11.328 13.219 3.502 1 86.06 144 LEU A C 1
ATOM 1127 O O . LEU A 1 144 ? -10.781 12.648 4.457 1 86.06 144 LEU A O 1
ATOM 1131 N N . LEU A 1 145 ? -10.695 13.727 2.506 1 90.62 145 LEU A N 1
ATOM 1132 C CA . LEU A 1 145 ? -9.234 13.641 2.473 1 90.62 145 LEU A CA 1
ATOM 1133 C C . LEU A 1 145 ? -8.625 14.383 3.654 1 90.62 145 LEU A C 1
ATOM 1135 O O . LEU A 1 145 ? -7.688 13.891 4.285 1 90.62 145 LEU A O 1
ATOM 1139 N N . LYS A 1 146 ? -9.102 15.523 3.891 1 89.69 146 LYS A N 1
ATOM 1140 C CA . LYS A 1 146 ? -8.617 16.297 5.031 1 89.69 146 LYS A CA 1
ATOM 1141 C C . LYS A 1 146 ? -8.797 15.523 6.336 1 89.69 146 LYS A C 1
ATOM 1143 O O . LYS A 1 146 ? -7.895 15.492 7.176 1 89.69 146 LYS A O 1
ATOM 1148 N N . GLN A 1 147 ? -9.898 14.906 6.48 1 86.25 147 GLN A N 1
ATOM 1149 C CA . GLN A 1 147 ? -10.148 14.094 7.668 1 86.25 147 GLN A CA 1
ATOM 1150 C C . GLN A 1 147 ? -9.172 12.93 7.754 1 86.25 147 GLN A C 1
ATOM 1152 O O . GLN A 1 147 ? -8.711 12.57 8.844 1 86.25 147 GLN A O 1
ATOM 1157 N N . PHE A 1 148 ? -8.961 12.336 6.668 1 89.81 148 PHE A N 1
ATOM 1158 C CA . PHE A 1 148 ? -8.008 11.242 6.598 1 89.81 148 PHE A CA 1
ATOM 1159 C C . PHE A 1 148 ? -6.629 11.695 7.062 1 89.81 148 PHE A C 1
ATOM 1161 O O . PHE A 1 148 ? -6 11.039 7.898 1 89.81 148 PHE A O 1
ATOM 1168 N N . ILE A 1 149 ? -6.195 12.812 6.527 1 91.38 149 ILE A N 1
ATOM 1169 C CA . ILE A 1 149 ? -4.898 13.367 6.891 1 91.38 149 ILE A CA 1
ATOM 1170 C C . ILE A 1 149 ? -4.863 13.672 8.383 1 91.38 149 ILE A C 1
ATOM 1172 O O . ILE A 1 149 ? -3.898 13.328 9.07 1 91.38 149 ILE A O 1
ATOM 1176 N N . ASP A 1 150 ? -5.902 14.242 8.883 1 88 150 ASP A N 1
ATOM 1177 C CA . ASP A 1 150 ? -5.996 14.547 10.305 1 88 150 ASP A CA 1
ATOM 1178 C C . ASP A 1 150 ? -5.93 13.273 11.141 1 88 150 ASP A C 1
ATOM 1180 O O . ASP A 1 150 ? -5.305 13.258 12.211 1 88 150 ASP A O 1
ATOM 1184 N N . ALA A 1 151 ? -6.617 12.305 10.703 1 87.25 151 ALA A N 1
ATOM 1185 C CA . ALA A 1 151 ? -6.59 11.016 11.398 1 87.25 151 ALA A CA 1
ATOM 1186 C C . ALA A 1 151 ? -5.176 10.445 11.445 1 87.25 151 ALA A C 1
ATOM 1188 O O . ALA A 1 151 ? -4.738 9.93 12.477 1 87.25 151 ALA A O 1
ATOM 1189 N N . ILE A 1 152 ? -4.469 10.492 10.312 1 91.19 152 ILE A N 1
ATOM 1190 C CA . ILE A 1 152 ? -3.088 10.023 10.281 1 91.19 152 ILE A CA 1
ATOM 1191 C C . ILE A 1 152 ? -2.254 10.805 11.297 1 91.19 152 ILE A C 1
ATOM 1193 O O . ILE A 1 152 ? -1.496 10.227 12.07 1 91.19 152 ILE A O 1
ATOM 1197 N N . HIS A 1 153 ? -2.432 12.078 11.32 1 89.06 153 HIS A N 1
ATOM 1198 C CA . HIS A 1 153 ? -1.695 12.93 12.25 1 89.06 153 HIS A CA 1
ATOM 1199 C C . HIS A 1 153 ? -1.956 12.523 13.695 1 89.06 153 HIS A C 1
ATOM 1201 O O . HIS A 1 153 ? -1.047 12.555 14.531 1 89.06 153 HIS A O 1
ATOM 1207 N N . SER A 1 154 ? -3.096 12.109 13.891 1 84.38 154 SER A N 1
ATOM 1208 C CA . SER A 1 154 ? -3.488 11.781 15.258 1 84.38 154 SER A CA 1
ATOM 1209 C C . SER A 1 154 ? -2.807 10.508 15.742 1 84.38 154 SER A C 1
ATOM 1211 O O . SER A 1 154 ? -2.719 10.258 16.953 1 84.38 154 SER A O 1
ATOM 1213 N N . VAL A 1 155 ? -2.342 9.703 14.875 1 85.44 155 VAL A N 1
ATOM 1214 C CA . VAL A 1 155 ? -1.759 8.438 15.289 1 85.44 155 VAL A CA 1
ATOM 1215 C C . VAL A 1 155 ? -0.282 8.391 14.898 1 85.44 155 VAL A C 1
ATOM 1217 O O . VAL A 1 155 ? 0.361 7.344 14.992 1 85.44 155 VAL A O 1
ATOM 1220 N N . LEU A 1 156 ? 0.307 9.469 14.461 1 89.06 156 LEU A N 1
ATOM 1221 C CA . LEU A 1 156 ? 1.7 9.523 14.023 1 89.06 156 LEU A CA 1
ATOM 1222 C C . LEU A 1 156 ? 2.629 9 15.117 1 89.06 156 LEU A C 1
ATOM 1224 O O . LEU A 1 156 ? 3.627 8.344 14.828 1 89.06 156 LEU A O 1
ATOM 1228 N N . HIS A 1 157 ? 2.369 9.25 16.328 1 84.25 157 HIS A N 1
ATOM 1229 C CA . HIS A 1 157 ? 3.203 8.852 17.453 1 84.25 157 HIS A CA 1
ATOM 1230 C C . HIS A 1 157 ? 3.162 7.34 17.656 1 84.25 157 HIS A C 1
ATOM 1232 O O . HIS A 1 157 ? 3.99 6.781 18.391 1 84.25 157 HIS A O 1
ATOM 1238 N N . LYS A 1 158 ? 2.24 6.672 17.047 1 85.5 158 LYS A N 1
ATOM 1239 C CA . LYS A 1 158 ? 2.121 5.219 17.094 1 85.5 158 LYS A CA 1
ATOM 1240 C C . LYS A 1 158 ? 2.336 4.602 15.711 1 85.5 158 LYS A C 1
ATOM 1242 O O . LYS A 1 158 ? 1.687 3.615 15.359 1 85.5 158 LYS A O 1
ATOM 1247 N N . SER A 1 159 ? 3.129 5.168 14.914 1 84.88 159 SER A N 1
ATOM 1248 C CA . SER A 1 159 ? 3.338 4.793 13.523 1 84.88 159 SER A CA 1
ATOM 1249 C C . SER A 1 159 ? 3.756 3.334 13.398 1 84.88 159 SER A C 1
ATOM 1251 O O . SER A 1 159 ? 3.439 2.674 12.406 1 84.88 159 SER A O 1
ATOM 1253 N N . GLU A 1 160 ? 4.422 2.832 14.375 1 81 160 GLU A N 1
ATOM 1254 C CA . GLU A 1 160 ? 4.906 1.454 14.328 1 81 160 GLU A CA 1
ATOM 1255 C C . GLU A 1 160 ? 3.746 0.463 14.367 1 81 160 GLU A C 1
ATOM 1257 O O . GLU A 1 160 ? 3.906 -0.703 14 1 81 160 GLU A O 1
ATOM 1262 N N . LEU A 1 161 ? 2.613 0.979 14.773 1 82.5 161 LEU A N 1
ATOM 1263 C CA . LEU A 1 161 ? 1.461 0.096 14.914 1 82.5 161 LEU A CA 1
ATOM 1264 C C . LEU A 1 161 ? 0.588 0.145 13.664 1 82.5 161 LEU A C 1
ATOM 1266 O O . LEU A 1 161 ? -0.344 -0.649 13.516 1 82.5 161 LEU A O 1
ATOM 1270 N N . ILE A 1 162 ? 0.868 1.021 12.82 1 87 162 ILE A N 1
ATOM 1271 C CA . ILE A 1 162 ? 0.018 1.181 11.648 1 87 162 ILE A CA 1
ATOM 1272 C C . ILE A 1 162 ? 0.3 0.059 10.648 1 87 162 ILE A C 1
ATOM 1274 O O . ILE A 1 162 ? 1.44 -0.125 10.219 1 87 162 ILE A O 1
ATOM 1278 N N . ILE A 1 163 ? -0.73 -0.63 10.297 1 82 163 ILE A N 1
ATOM 1279 C CA . ILE A 1 163 ? -0.657 -1.721 9.336 1 82 163 ILE A CA 1
ATOM 1280 C C . ILE A 1 163 ? -0.831 -1.17 7.918 1 82 163 ILE A C 1
ATOM 1282 O O . ILE A 1 163 ? -0.083 -1.533 7.008 1 82 163 ILE A O 1
ATOM 1286 N N . SER A 1 164 ? -1.856 -0.369 7.793 1 86.25 164 SER A N 1
ATOM 1287 C CA . SER A 1 164 ? -2.16 0.226 6.496 1 86.25 164 SER A CA 1
ATOM 1288 C C . SER A 1 164 ? -3.062 1.446 6.645 1 86.25 164 SER A C 1
ATOM 1290 O O . SER A 1 164 ? -3.732 1.608 7.668 1 86.25 164 SER A O 1
ATOM 1292 N N . ALA A 1 165 ? -2.959 2.277 5.746 1 89.81 165 ALA A N 1
ATOM 1293 C CA . ALA A 1 165 ? -3.873 3.406 5.586 1 89.81 165 ALA A CA 1
ATOM 1294 C C . ALA A 1 165 ? -4.316 3.555 4.137 1 89.81 165 ALA A C 1
ATOM 1296 O O . ALA A 1 165 ? -3.506 3.418 3.215 1 89.81 165 ALA A O 1
ATOM 1297 N N . MET A 1 166 ? -5.656 3.803 4.031 1 87.44 166 MET A N 1
ATOM 1298 C CA . MET A 1 166 ? -6.188 3.844 2.67 1 87.44 166 MET A CA 1
ATOM 1299 C C . MET A 1 166 ? -7.223 4.953 2.525 1 87.44 166 MET A C 1
ATOM 1301 O O . MET A 1 166 ? -8.031 5.176 3.426 1 87.44 166 MET A O 1
ATOM 1305 N N . TYR A 1 167 ? -7.129 5.57 1.396 1 86.94 167 TYR A N 1
ATOM 1306 C CA . TYR A 1 167 ? -8.102 6.566 0.961 1 86.94 167 TYR A CA 1
ATOM 1307 C C . TYR A 1 167 ? -8.586 6.273 -0.454 1 86.94 167 TYR A C 1
ATOM 1309 O O . TYR A 1 167 ? -7.785 5.969 -1.341 1 86.94 167 TYR A O 1
ATOM 1317 N N . GLU A 1 168 ? -9.898 6.32 -0.576 1 80.06 168 GLU A N 1
ATOM 1318 C CA . GLU A 1 168 ? -10.492 6.16 -1.898 1 80.06 168 GLU A CA 1
ATOM 1319 C C . GLU A 1 168 ? -11.625 7.16 -2.121 1 80.06 168 GLU A C 1
ATOM 1321 O O . GLU A 1 168 ? -12.672 7.082 -1.469 1 80.06 168 GLU A O 1
ATOM 1326 N N . ALA A 1 169 ? -11.383 7.938 -3.084 1 80 169 ALA A N 1
ATOM 1327 C CA . ALA A 1 169 ? -12.344 9.008 -3.332 1 80 169 ALA A CA 1
ATOM 1328 C C . ALA A 1 169 ? -13.672 8.438 -3.84 1 80 169 ALA A C 1
ATOM 1330 O O . ALA A 1 169 ? -14.742 8.828 -3.361 1 80 169 ALA A O 1
ATOM 1331 N N . GLU A 1 170 ? -13.688 7.629 -4.758 1 73.88 170 GLU A N 1
ATOM 1332 C CA . GLU A 1 170 ? -14.898 7.105 -5.383 1 73.88 170 GLU A CA 1
ATOM 1333 C C . GLU A 1 170 ? -15.734 6.312 -4.387 1 73.88 170 GLU A C 1
ATOM 1335 O O . GLU A 1 170 ? -16.969 6.406 -4.387 1 73.88 170 GLU A O 1
ATOM 1340 N N . ALA A 1 171 ? -15.031 5.562 -3.609 1 70.25 171 ALA A N 1
ATOM 1341 C CA . ALA A 1 171 ? -15.727 4.762 -2.605 1 70.25 171 ALA A CA 1
ATOM 1342 C C . ALA A 1 171 ? -16.094 5.605 -1.387 1 70.25 171 ALA A C 1
ATOM 1344 O O . ALA A 1 171 ? -16.766 5.125 -0.474 1 70.25 171 ALA A O 1
ATOM 1345 N N . LYS A 1 172 ? -15.578 6.848 -1.458 1 77.44 172 LYS A N 1
ATOM 1346 C CA . LYS A 1 172 ? -15.797 7.73 -0.317 1 77.44 172 LYS A CA 1
ATOM 1347 C C . LYS A 1 172 ? -15.43 7.039 0.993 1 77.44 172 LYS A C 1
ATOM 1349 O O . LYS A 1 172 ? -16.219 7.027 1.94 1 77.44 172 LYS A O 1
ATOM 1354 N N . SER A 1 173 ? -14.312 6.543 0.988 1 78.5 173 SER A N 1
ATOM 1355 C CA . SER A 1 173 ? -13.852 5.777 2.143 1 78.5 173 SER A CA 1
ATOM 1356 C C . SER A 1 173 ? -12.406 6.121 2.494 1 78.5 173 SER A C 1
ATOM 1358 O O . SER A 1 173 ? -11.578 6.316 1.605 1 78.5 173 SER A O 1
ATOM 1360 N N . ALA A 1 174 ? -12.172 6.27 3.783 1 85.62 174 ALA A N 1
ATOM 1361 C CA . ALA A 1 174 ? -10.836 6.449 4.344 1 85.62 174 ALA A CA 1
ATOM 1362 C C . ALA A 1 174 ? -10.672 5.652 5.633 1 85.62 174 ALA A C 1
ATOM 1364 O O . ALA A 1 174 ? -11.469 5.797 6.566 1 85.62 174 ALA A O 1
ATOM 1365 N N . ASN A 1 175 ? -9.664 4.785 5.637 1 84.31 175 ASN A N 1
ATOM 1366 C CA . ASN A 1 175 ? -9.484 3.889 6.773 1 84.31 175 ASN A CA 1
ATOM 1367 C C . ASN A 1 175 ? -8.016 3.773 7.172 1 84.31 175 ASN A C 1
ATOM 1369 O O . ASN A 1 175 ? -7.137 3.73 6.309 1 84.31 175 ASN A O 1
ATOM 1373 N N . ILE A 1 176 ? -7.785 3.705 8.406 1 87.25 176 ILE A N 1
ATOM 1374 C CA . ILE A 1 176 ? -6.48 3.393 8.977 1 87.25 176 ILE A CA 1
ATOM 1375 C C . ILE A 1 176 ? -6.586 2.137 9.844 1 87.25 176 ILE A C 1
ATOM 1377 O O . ILE A 1 176 ? -7.441 2.053 10.727 1 87.25 176 ILE A O 1
ATOM 1381 N N . PHE A 1 177 ? -5.816 1.231 9.594 1 83.94 177 PHE A N 1
ATOM 1382 C CA . PHE A 1 177 ? -5.762 -0.005 10.359 1 83.94 177 PHE A CA 1
ATOM 1383 C C . PHE A 1 177 ? -4.523 -0.037 11.25 1 83.94 177 PHE A C 1
ATOM 1385 O O . PHE A 1 177 ? -3.4 0.089 10.758 1 83.94 177 PHE A O 1
ATOM 1392 N N . MET A 1 178 ? -4.77 -0.235 12.445 1 84.5 178 MET A N 1
ATOM 1393 C CA . MET A 1 178 ? -3.688 -0.243 13.43 1 84.5 178 MET A CA 1
ATOM 1394 C C . MET A 1 178 ? -3.727 -1.513 14.273 1 84.5 178 MET A C 1
ATOM 1396 O O . MET A 1 178 ? -4.805 -2 14.617 1 84.5 178 MET A O 1
ATOM 1400 N N . MET A 1 179 ? -2.564 -1.964 14.516 1 78.31 179 MET A N 1
ATOM 1401 C CA . MET A 1 179 ? -2.48 -3.074 15.461 1 78.31 179 MET A CA 1
ATOM 1402 C C . MET A 1 179 ? -2.875 -2.627 16.859 1 78.31 179 MET A C 1
ATOM 1404 O O . MET A 1 179 ? -2.641 -1.478 17.25 1 78.31 179 MET A O 1
ATOM 1408 N N . ASP A 1 180 ? -3.533 -3.607 17.562 1 70.56 180 ASP A N 1
ATOM 1409 C CA . ASP A 1 180 ? -3.861 -3.342 18.969 1 70.56 180 ASP A CA 1
ATOM 1410 C C . ASP A 1 180 ? -2.598 -3.191 19.812 1 70.56 180 ASP A C 1
ATOM 1412 O O . ASP A 1 180 ? -1.737 -4.074 19.812 1 70.56 180 ASP A O 1
ATOM 1416 N N . GLY A 1 181 ? -2.039 -1.961 20 1 56.66 181 GLY A N 1
ATOM 1417 C CA . GLY A 1 181 ? -0.904 -1.736 20.875 1 56.66 181 GLY A CA 1
ATOM 1418 C C . GLY A 1 181 ? -1.112 -2.295 22.281 1 56.66 181 GLY A C 1
ATOM 1419 O O . GLY A 1 181 ? -2.246 -2.557 22.688 1 56.66 181 GLY A O 1
ATOM 1420 N N . MET B 1 1 ? -16.75 11.492 -20.25 1 24.17 1 MET B N 1
ATOM 1421 C CA . MET B 1 1 ? -16.344 10.117 -19.969 1 24.17 1 MET B CA 1
ATOM 1422 C C . MET B 1 1 ? -15.859 9.984 -18.531 1 24.17 1 MET B C 1
ATOM 1424 O O . MET B 1 1 ? -14.977 10.719 -18.109 1 24.17 1 MET B O 1
ATOM 1428 N N . ASP B 1 2 ? -16.688 9.688 -17.578 1 31.95 2 ASP B N 1
ATOM 1429 C CA . ASP B 1 2 ? -16.734 9.594 -16.125 1 31.95 2 ASP B CA 1
ATOM 1430 C C . ASP B 1 2 ? -15.539 8.805 -15.578 1 31.95 2 ASP B C 1
ATOM 1432 O O . ASP B 1 2 ? -15.43 7.602 -15.812 1 31.95 2 ASP B O 1
ATOM 1436 N N . LYS B 1 3 ? -14.492 9.289 -15.789 1 37.97 3 LYS B N 1
ATOM 1437 C CA . LYS B 1 3 ? -13.266 8.508 -15.633 1 37.97 3 LYS B CA 1
ATOM 1438 C C . LYS B 1 3 ? -13.195 7.863 -14.258 1 37.97 3 LYS B C 1
ATOM 1440 O O . LYS B 1 3 ? -12.961 8.547 -13.258 1 37.97 3 LYS B O 1
ATOM 1445 N N . GLU B 1 4 ? -14.062 6.922 -13.992 1 45.91 4 GLU B N 1
ATOM 1446 C CA . GLU B 1 4 ? -14.141 6.066 -12.812 1 45.91 4 GLU B CA 1
ATOM 1447 C C . GLU B 1 4 ? -12.766 5.531 -12.43 1 45.91 4 GLU B C 1
ATOM 1449 O O . GLU B 1 4 ? -12.055 4.969 -13.266 1 45.91 4 GLU B O 1
ATOM 1454 N N . HIS B 1 5 ? -12.062 6.25 -11.672 1 50.03 5 HIS B N 1
ATOM 1455 C CA . HIS B 1 5 ? -10.727 5.824 -11.266 1 50.03 5 HIS B CA 1
ATOM 1456 C C . HIS B 1 5 ? -10.766 4.453 -10.602 1 50.03 5 HIS B C 1
ATOM 1458 O O . HIS B 1 5 ? -11.594 4.207 -9.719 1 50.03 5 HIS B O 1
ATOM 1464 N N . HIS B 1 6 ? -10.086 3.484 -11.141 1 60.5 6 HIS B N 1
ATOM 1465 C CA . HIS B 1 6 ? -9.992 2.088 -10.719 1 60.5 6 HIS B CA 1
ATOM 1466 C C . HIS B 1 6 ? -8.695 1.819 -9.977 1 60.5 6 HIS B C 1
ATOM 1468 O O . HIS B 1 6 ? -7.68 2.471 -10.234 1 60.5 6 HIS B O 1
ATOM 1474 N N . PRO B 1 7 ? -8.828 1.191 -8.773 1 72.31 7 PRO B N 1
ATOM 1475 C CA . PRO B 1 7 ? -7.582 0.699 -8.18 1 72.31 7 PRO B CA 1
ATOM 1476 C C . PRO B 1 7 ? -6.582 0.21 -9.227 1 72.31 7 PRO B C 1
ATOM 1478 O O . PRO B 1 7 ? -6.973 -0.396 -10.227 1 72.31 7 PRO B O 1
ATOM 1481 N N . SER B 1 8 ? -5.293 0.737 -9.047 1 75 8 SER B N 1
ATOM 1482 C CA . SER B 1 8 ? -4.281 0.413 -10.047 1 75 8 SER B CA 1
ATOM 1483 C C . SER B 1 8 ? -3.057 -0.232 -9.398 1 75 8 SER B C 1
ATOM 1485 O O . SER B 1 8 ? -2.879 -0.157 -8.18 1 75 8 SER B O 1
ATOM 1487 N N . ILE B 1 9 ? -2.355 -0.926 -10.234 1 81.38 9 ILE B N 1
ATOM 1488 C CA . ILE B 1 9 ? -1.088 -1.531 -9.844 1 81.38 9 ILE B CA 1
ATOM 1489 C C . ILE B 1 9 ? 0.06 -0.866 -10.602 1 81.38 9 ILE B C 1
ATOM 1491 O O . ILE B 1 9 ? 0.036 -0.784 -11.828 1 81.38 9 ILE B O 1
ATOM 1495 N N . PHE B 1 10 ? 1.057 -0.504 -9.859 1 80.5 10 PHE B N 1
ATOM 1496 C CA . PHE B 1 10 ? 2.219 0.141 -10.461 1 80.5 10 PHE B CA 1
ATOM 1497 C C . PHE B 1 10 ? 3.498 -0.598 -10.086 1 80.5 10 PHE B C 1
ATOM 1499 O O . PHE B 1 10 ? 3.633 -1.094 -8.969 1 80.5 10 PHE B O 1
ATOM 1506 N N . ILE B 1 11 ? 4.395 -0.605 -11.039 1 83.12 11 ILE B N 1
ATOM 1507 C CA . ILE B 1 11 ? 5.746 -1.087 -10.797 1 83.12 11 ILE B CA 1
ATOM 1508 C C . ILE B 1 11 ? 6.738 0.066 -10.938 1 83.12 11 ILE B C 1
ATOM 1510 O O . ILE B 1 11 ? 6.703 0.807 -11.922 1 83.12 11 ILE B O 1
ATOM 1514 N N . PHE B 1 12 ? 7.551 0.114 -9.961 1 78.5 12 PHE B N 1
ATOM 1515 C CA . PHE B 1 12 ? 8.555 1.174 -9.938 1 78.5 12 PHE B CA 1
ATOM 1516 C C . PHE B 1 12 ? 9.961 0.591 -10.016 1 78.5 12 PHE B C 1
ATOM 1518 O O . PHE B 1 12 ? 10.289 -0.351 -9.297 1 78.5 12 PHE B O 1
ATOM 1525 N N . ASN B 1 13 ? 10.625 1.231 -10.906 1 79.5 13 ASN B N 1
ATOM 1526 C CA . ASN B 1 13 ? 12.055 0.936 -10.906 1 79.5 13 ASN B CA 1
ATOM 1527 C C . ASN B 1 13 ? 12.844 1.973 -10.109 1 79.5 13 ASN B C 1
ATOM 1529 O O . ASN B 1 13 ? 13.023 3.104 -10.562 1 79.5 13 ASN B O 1
ATOM 1533 N N . VAL B 1 14 ? 13.312 1.556 -9.086 1 69.81 14 VAL B N 1
ATOM 1534 C CA . VAL B 1 14 ? 13.922 2.449 -8.102 1 69.81 14 VAL B CA 1
ATOM 1535 C C . VAL B 1 14 ? 15.18 3.074 -8.695 1 69.81 14 VAL B C 1
ATOM 1537 O O . VAL B 1 14 ? 15.492 4.234 -8.414 1 69.81 14 VAL B O 1
ATOM 1540 N N . LEU B 1 15 ? 15.883 2.367 -9.5 1 66.56 15 LEU B N 1
ATOM 1541 C CA . LEU B 1 15 ? 17.125 2.863 -10.086 1 66.56 15 LEU B CA 1
ATOM 1542 C C . LEU B 1 15 ? 16.844 3.865 -11.203 1 66.56 15 LEU B C 1
ATOM 1544 O O . LEU B 1 15 ? 17.656 4.746 -11.477 1 66.56 15 LEU B O 1
ATOM 1548 N N . LYS B 1 16 ? 15.742 3.732 -11.867 1 64.5 16 LYS B N 1
ATOM 1549 C CA . LYS B 1 16 ? 15.477 4.535 -13.055 1 64.5 16 LYS B CA 1
ATOM 1550 C C . LYS B 1 16 ? 14.375 5.551 -12.797 1 64.5 16 LYS B C 1
ATOM 1552 O O . LYS B 1 16 ? 14.008 6.328 -13.688 1 64.5 16 LYS B O 1
ATOM 1557 N N . ALA B 1 17 ? 14.016 5.609 -11.633 1 58.44 17 ALA B N 1
ATOM 1558 C CA . ALA B 1 17 ? 12.969 6.523 -11.188 1 58.44 17 ALA B CA 1
ATOM 1559 C C . ALA B 1 17 ? 11.766 6.484 -12.133 1 58.44 17 ALA B C 1
ATOM 1561 O O . ALA B 1 17 ? 11.188 7.527 -12.445 1 58.44 17 ALA B O 1
ATOM 1562 N N . GLY B 1 18 ? 11.555 5.34 -12.688 1 62.12 18 GLY B N 1
ATOM 1563 C CA . GLY B 1 18 ? 10.43 5.188 -13.594 1 62.12 18 GLY B CA 1
ATOM 1564 C C . GLY B 1 18 ? 9.328 4.301 -13.047 1 62.12 18 GLY B C 1
ATOM 1565 O O . GLY B 1 18 ? 9.578 3.473 -12.164 1 62.12 18 GLY B O 1
ATOM 1566 N N . ALA B 1 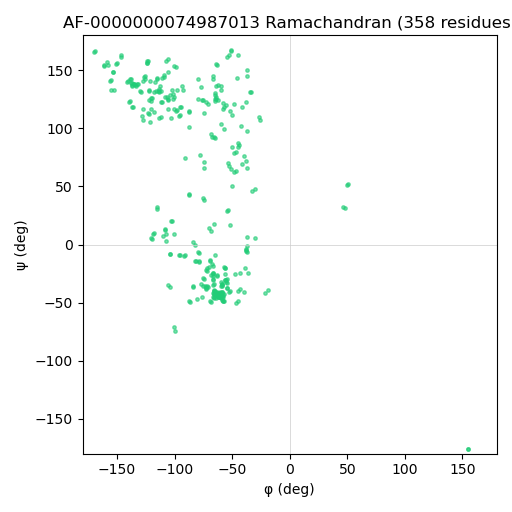19 ? 8.062 4.734 -13.391 1 63.56 19 ALA B N 1
ATOM 1567 C CA . ALA B 1 19 ? 6.906 3.936 -13 1 63.56 19 ALA B CA 1
ATOM 1568 C C . ALA B 1 19 ? 6.148 3.43 -14.227 1 63.56 19 ALA B C 1
ATOM 1570 O O . ALA B 1 19 ? 6.102 4.105 -15.258 1 63.56 19 ALA B O 1
ATOM 1571 N N . ARG B 1 20 ? 5.715 2.121 -14.078 1 68.19 20 ARG B N 1
ATOM 1572 C CA . ARG B 1 20 ? 4.852 1.545 -15.109 1 68.19 20 ARG B CA 1
ATOM 1573 C C . ARG B 1 20 ? 3.514 1.111 -14.516 1 68.19 20 ARG B C 1
ATOM 1575 O O . ARG B 1 20 ? 3.473 0.431 -13.492 1 68.19 20 ARG B O 1
ATOM 1582 N N . HIS B 1 21 ? 2.5 1.689 -15.125 1 67.06 21 HIS B N 1
ATOM 1583 C CA . HIS B 1 21 ? 1.15 1.223 -14.828 1 67.06 21 HIS B CA 1
ATOM 1584 C C . HIS B 1 21 ? 0.904 -0.163 -15.414 1 67.06 21 HIS B C 1
ATOM 1586 O O . HIS B 1 21 ? 1.146 -0.39 -16.609 1 67.06 21 HIS B O 1
ATOM 1592 N N . VAL B 1 22 ? 0.568 -1.104 -14.516 1 62.38 22 VAL B N 1
ATOM 1593 C CA . VAL B 1 22 ? 0.46 -2.482 -14.977 1 62.38 22 VAL B CA 1
ATOM 1594 C C . VAL B 1 22 ? -1.011 -2.867 -15.117 1 62.38 22 VAL B C 1
ATOM 1596 O O . VAL B 1 22 ? -1.364 -3.697 -15.961 1 62.38 22 VAL B O 1
ATOM 1599 N N . SER B 1 23 ? -1.854 -2.445 -14.305 1 58.81 23 SER B N 1
ATOM 1600 C CA . SER B 1 23 ? -3.244 -2.881 -14.391 1 58.81 23 SER B CA 1
ATOM 1601 C C . SER B 1 23 ? -4.191 -1.823 -13.828 1 58.81 23 SER B C 1
ATOM 1603 O O . SER B 1 23 ? -3.867 -1.153 -12.844 1 58.81 23 SER B O 1
ATOM 1605 N N . ASP B 1 24 ? -5.137 -1.635 -14.586 1 57 24 ASP B N 1
ATOM 1606 C CA . ASP B 1 24 ? -6.285 -0.882 -14.094 1 57 24 ASP B CA 1
ATOM 1607 C C . ASP B 1 24 ? -7.293 -1.803 -13.406 1 57 24 ASP B C 1
ATOM 1609 O O . ASP B 1 24 ? -8.461 -1.44 -13.242 1 57 24 ASP B O 1
ATOM 1613 N N . ALA B 1 25 ? -6.695 -2.654 -12.641 1 55.44 25 ALA B N 1
ATOM 1614 C CA . ALA B 1 25 ? -7.656 -3.645 -12.164 1 55.44 25 ALA B CA 1
ATOM 1615 C C . ALA B 1 25 ? -8.977 -2.988 -11.781 1 55.44 25 ALA B C 1
ATOM 1617 O O . ALA B 1 25 ? -9 -2.025 -11.008 1 55.44 25 ALA B O 1
ATOM 1618 N N . PRO B 1 26 ? -10 -3.43 -12.508 1 57.81 26 PRO B N 1
ATOM 1619 C CA . PRO B 1 26 ? -11.344 -2.918 -12.227 1 57.81 26 PRO B CA 1
ATOM 1620 C C . PRO B 1 26 ? -11.711 -3.016 -10.742 1 57.81 26 PRO B C 1
ATOM 1622 O O . PRO B 1 26 ? -11.008 -3.664 -9.969 1 57.81 26 PRO B O 1
ATOM 1625 N N . HIS B 1 27 ? -12.703 -2.424 -10.297 1 62.91 27 HIS B N 1
ATOM 1626 C CA . HIS B 1 27 ? -13.328 -2.377 -8.984 1 62.91 27 HIS B CA 1
ATOM 1627 C C . HIS B 1 27 ? -13.633 -3.779 -8.469 1 62.91 27 HIS B C 1
ATOM 1629 O O . HIS B 1 27 ? -14.633 -3.99 -7.785 1 62.91 27 HIS B O 1
ATOM 1635 N N . ASP B 1 28 ? -12.836 -4.797 -8.867 1 75.69 28 ASP B N 1
ATOM 1636 C CA . ASP B 1 28 ? -12.945 -6.16 -8.367 1 75.69 28 ASP B CA 1
ATOM 1637 C C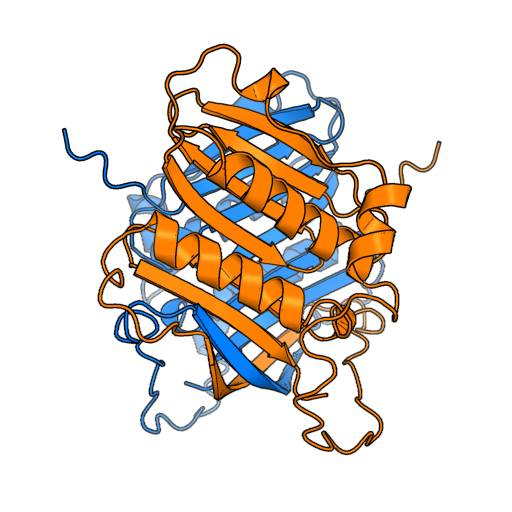 . ASP B 1 28 ? -11.711 -6.551 -7.555 1 75.69 28 ASP B C 1
ATOM 1639 O O . ASP B 1 28 ? -10.641 -6.773 -8.117 1 75.69 28 ASP B O 1
ATOM 1643 N N . PRO B 1 29 ? -11.953 -6.656 -6.27 1 80 29 PRO B N 1
ATOM 1644 C CA . PRO B 1 29 ? -10.812 -6.945 -5.398 1 80 29 PRO B CA 1
ATOM 1645 C C . PRO B 1 29 ? -10.117 -8.258 -5.746 1 80 29 PRO B C 1
ATOM 1647 O O . PRO B 1 29 ? -8.898 -8.375 -5.582 1 80 29 PRO B O 1
ATOM 1650 N N . LYS B 1 30 ? -10.906 -9.195 -6.211 1 85.94 30 LYS B N 1
ATOM 1651 C CA . LYS B 1 30 ? -10.312 -10.477 -6.594 1 85.94 30 LYS B CA 1
ATOM 1652 C C . LYS B 1 30 ? -9.398 -10.32 -7.801 1 85.94 30 LYS B C 1
ATOM 1654 O O . LYS B 1 30 ? -8.281 -10.844 -7.816 1 85.94 30 LYS B O 1
ATOM 1659 N N . LEU B 1 31 ? -9.844 -9.633 -8.75 1 86.88 31 LEU B N 1
ATOM 1660 C CA . LEU B 1 31 ? -9.055 -9.391 -9.953 1 86.88 31 LEU B CA 1
ATOM 1661 C C . LEU B 1 31 ? -7.828 -8.547 -9.625 1 86.88 31 LEU B C 1
ATOM 1663 O O . LEU B 1 31 ? -6.742 -8.789 -10.164 1 86.88 31 LEU B O 1
ATOM 1667 N N . LEU B 1 32 ? -8 -7.562 -8.828 1 87.38 32 LEU B N 1
ATOM 1668 C CA . LEU B 1 32 ? -6.891 -6.703 -8.438 1 87.38 32 LEU B CA 1
ATOM 1669 C C . LEU B 1 32 ? -5.797 -7.504 -7.742 1 87.38 32 LEU B C 1
ATOM 1671 O O . LEU B 1 32 ? -4.613 -7.355 -8.062 1 8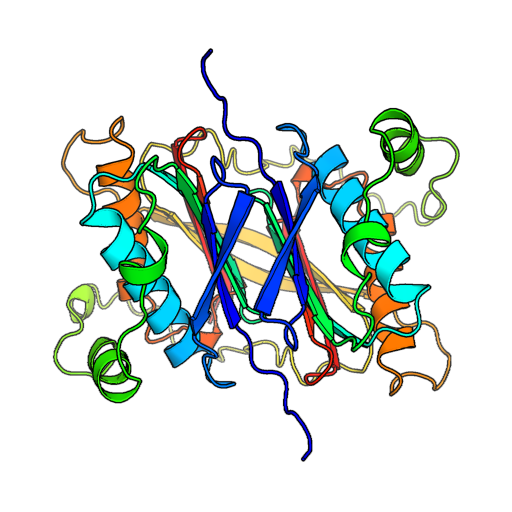7.38 32 LEU B O 1
ATOM 1675 N N . LEU B 1 33 ? -6.203 -8.336 -6.832 1 91.69 33 LEU B N 1
ATOM 1676 C CA . LEU B 1 33 ? -5.234 -9.148 -6.102 1 91.69 33 LEU B CA 1
ATOM 1677 C C . LEU B 1 33 ? -4.551 -10.141 -7.035 1 91.69 33 LEU B C 1
ATOM 1679 O O . LEU B 1 33 ? -3.344 -10.367 -6.93 1 91.69 33 LEU B O 1
ATOM 1683 N N . ALA B 1 34 ? -5.316 -10.734 -7.883 1 91.62 34 ALA B N 1
ATOM 1684 C CA . ALA B 1 34 ? -4.75 -11.641 -8.875 1 91.62 34 ALA B CA 1
ATOM 1685 C C . ALA B 1 34 ? -3.725 -10.922 -9.75 1 91.62 34 ALA B C 1
ATOM 1687 O O . ALA B 1 34 ? -2.65 -11.461 -10.031 1 91.62 34 ALA B O 1
ATOM 1688 N N . ALA B 1 35 ? -4.086 -9.781 -10.172 1 89.81 35 ALA B N 1
ATOM 1689 C CA . ALA B 1 35 ? -3.178 -8.984 -11 1 89.81 35 ALA B CA 1
ATOM 1690 C C . ALA B 1 35 ? -1.896 -8.656 -10.25 1 89.81 35 ALA B C 1
ATOM 1692 O O . ALA B 1 35 ? -0.801 -8.711 -10.812 1 89.81 35 ALA B O 1
ATOM 1693 N N . PHE B 1 36 ? -2.008 -8.289 -9.008 1 92.06 36 PHE B N 1
ATOM 1694 C CA . PHE B 1 36 ? -0.863 -8.016 -8.148 1 92.06 36 PHE B CA 1
ATOM 1695 C C . PHE B 1 36 ? 0.049 -9.234 -8.062 1 92.06 36 PHE B C 1
ATOM 1697 O O . PHE B 1 36 ? 1.265 -9.117 -8.234 1 92.06 36 PHE B O 1
ATOM 1704 N N . SER B 1 37 ? -0.544 -10.32 -7.816 1 92.62 37 SER B N 1
ATOM 1705 C CA . SER B 1 37 ? 0.215 -11.562 -7.727 1 92.62 37 SER B CA 1
ATOM 1706 C C . SER B 1 37 ? 0.913 -11.883 -9.047 1 92.62 37 SER B C 1
ATOM 1708 O O . SER B 1 37 ? 2.084 -12.266 -9.055 1 92.62 37 SER B O 1
ATOM 1710 N N . ALA B 1 38 ? 0.198 -11.734 -10.094 1 91.25 38 ALA B N 1
ATOM 1711 C CA . ALA B 1 38 ? 0.754 -12.016 -11.414 1 91.25 38 ALA B CA 1
ATOM 1712 C C . ALA B 1 38 ? 1.93 -11.086 -11.727 1 91.25 38 ALA B C 1
ATOM 1714 O O . ALA B 1 38 ? 2.928 -11.516 -12.305 1 91.25 38 ALA B O 1
ATOM 1715 N N . ALA B 1 39 ? 1.761 -9.867 -11.406 1 89.88 39 ALA B N 1
ATOM 1716 C CA . ALA B 1 39 ? 2.842 -8.906 -11.609 1 89.88 39 ALA B CA 1
ATOM 1717 C C . ALA B 1 39 ? 4.082 -9.297 -10.805 1 89.88 39 ALA B C 1
ATOM 1719 O O . ALA B 1 39 ? 5.207 -9.195 -11.305 1 89.88 39 ALA B O 1
ATOM 1720 N N . LEU B 1 40 ? 3.867 -9.711 -9.602 1 92.88 40 LEU B N 1
ATOM 1721 C CA . LEU B 1 40 ? 4.969 -10.172 -8.758 1 92.88 40 LEU B CA 1
ATOM 1722 C C . LEU B 1 40 ? 5.648 -11.391 -9.375 1 92.88 40 LEU B C 1
ATOM 1724 O O . LEU B 1 40 ? 6.879 -11.477 -9.398 1 92.88 40 LEU B O 1
ATOM 1728 N N . GLU B 1 41 ? 4.879 -12.273 -9.82 1 91.5 41 GLU B N 1
ATOM 1729 C CA . GLU B 1 41 ? 5.41 -13.477 -10.453 1 91.5 41 GLU B CA 1
ATOM 1730 C C . GLU B 1 41 ? 6.246 -13.125 -11.688 1 91.5 41 GLU B C 1
ATOM 1732 O O . GLU B 1 41 ? 7.305 -13.719 -11.906 1 91.5 41 GLU B O 1
ATOM 1737 N N . SER B 1 42 ? 5.707 -12.242 -12.398 1 89.25 42 SER B N 1
ATOM 1738 C CA . SER B 1 42 ? 6.445 -11.789 -13.578 1 89.25 42 SER B CA 1
ATOM 1739 C C . SER B 1 42 ? 7.812 -11.227 -13.195 1 89.25 42 SER B C 1
ATOM 1741 O O . SER B 1 42 ? 8.812 -11.516 -13.859 1 89.25 42 SER B O 1
ATOM 1743 N N . ALA B 1 43 ? 7.848 -10.438 -12.203 1 88.5 43 ALA B N 1
ATOM 1744 C CA . ALA B 1 43 ? 9.102 -9.852 -11.742 1 88.5 43 ALA B CA 1
ATOM 1745 C C . ALA B 1 43 ? 10.039 -10.93 -11.188 1 88.5 43 ALA B C 1
ATOM 1747 O O . ALA B 1 43 ? 11.258 -10.852 -11.359 1 88.5 43 ALA B O 1
ATOM 1748 N N . LEU B 1 44 ? 9.484 -11.883 -10.484 1 90.25 44 LEU B N 1
ATOM 1749 C CA . LEU B 1 44 ? 10.234 -12.984 -9.891 1 90.25 44 LEU B CA 1
ATOM 1750 C C . LEU B 1 44 ? 10.969 -13.781 -10.961 1 90.25 44 LEU B C 1
ATOM 1752 O O . LEU B 1 44 ? 12.086 -14.258 -10.734 1 90.25 44 LEU B O 1
ATOM 1756 N N . ASN B 1 45 ? 10.391 -13.914 -12.055 1 89.56 45 ASN B N 1
ATOM 1757 C CA . ASN B 1 45 ? 10.93 -14.734 -13.133 1 89.56 45 ASN B CA 1
ATOM 1758 C C . ASN B 1 45 ? 11.977 -13.984 -13.945 1 89.56 45 ASN B C 1
ATOM 1760 O O . ASN B 1 45 ? 12.547 -14.539 -14.891 1 89.56 45 ASN B O 1
ATOM 1764 N N . LYS B 1 46 ? 12.25 -12.781 -13.609 1 89.44 46 LYS B N 1
ATOM 1765 C CA . LYS B 1 46 ? 13.281 -11.969 -14.25 1 89.44 46 LYS B CA 1
ATOM 1766 C C . LYS B 1 46 ? 14.508 -11.828 -13.344 1 89.44 46 LYS B C 1
ATOM 1768 O O . LYS B 1 46 ? 14.438 -12.117 -12.148 1 89.44 46 LYS B O 1
ATOM 1773 N N . PRO B 1 47 ? 15.609 -11.5 -13.969 1 88.31 47 PRO B N 1
ATOM 1774 C CA . PRO B 1 47 ? 16.797 -11.273 -13.141 1 88.31 47 PRO B CA 1
ATOM 1775 C C . PRO B 1 47 ? 16.75 -9.953 -12.383 1 88.31 47 PRO B C 1
ATOM 1777 O O . PRO B 1 47 ? 17.75 -9.219 -12.352 1 88.31 47 PRO B O 1
ATOM 1780 N N . TRP B 1 48 ? 15.609 -9.609 -11.914 1 86.25 48 TRP B N 1
ATOM 1781 C CA . TRP B 1 48 ? 15.414 -8.367 -11.18 1 86.25 48 TRP B CA 1
ATOM 1782 C C . TRP B 1 48 ? 15.422 -8.617 -9.672 1 86.25 48 TRP B C 1
ATOM 1784 O O . TRP B 1 48 ? 15.18 -9.742 -9.227 1 86.25 48 TRP B O 1
ATOM 1794 N N . ILE B 1 49 ? 15.812 -7.602 -9.023 1 85.38 49 ILE B N 1
ATOM 1795 C CA . ILE B 1 49 ? 15.625 -7.613 -7.574 1 85.38 49 ILE B CA 1
ATOM 1796 C C . ILE B 1 49 ? 14.32 -6.914 -7.215 1 85.38 49 ILE B C 1
ATOM 1798 O O . ILE B 1 49 ? 14.102 -5.758 -7.59 1 85.38 49 ILE B O 1
ATOM 1802 N N . VAL B 1 50 ? 13.414 -7.68 -6.59 1 88.56 50 VAL B N 1
ATOM 1803 C CA . VAL B 1 50 ? 12.227 -7.055 -6.016 1 88.56 50 VAL B CA 1
ATOM 1804 C C . VAL B 1 50 ? 12.523 -6.598 -4.59 1 88.56 50 VAL B C 1
ATOM 1806 O O . VAL B 1 50 ? 12.672 -7.422 -3.684 1 88.56 50 VAL B O 1
ATOM 1809 N N . GLN B 1 51 ? 12.5 -5.312 -4.402 1 83.12 51 GLN B N 1
ATOM 1810 C CA . GLN B 1 51 ? 12.867 -4.742 -3.109 1 83.12 51 GLN B CA 1
ATOM 1811 C C . GLN B 1 51 ? 11.672 -4.742 -2.154 1 83.12 51 GLN B C 1
ATOM 1813 O O . GLN B 1 51 ? 11.844 -4.871 -0.941 1 83.12 51 GLN B O 1
ATOM 1818 N N . GLY B 1 52 ? 10.531 -4.516 -2.686 1 85.88 52 GLY B N 1
ATOM 1819 C CA . GLY B 1 52 ? 9.328 -4.461 -1.876 1 85.88 52 GLY B CA 1
ATOM 1820 C C . GLY B 1 52 ? 8.055 -4.434 -2.701 1 85.88 52 GLY B C 1
ATOM 1821 O O . GLY B 1 52 ? 8.102 -4.215 -3.914 1 85.88 52 GLY B O 1
ATOM 1822 N N . ALA B 1 53 ? 6.977 -4.672 -2.049 1 90.56 53 ALA B N 1
ATOM 1823 C CA . ALA B 1 53 ? 5.641 -4.637 -2.639 1 90.56 53 ALA B CA 1
ATOM 1824 C C . ALA B 1 53 ? 4.578 -4.371 -1.577 1 90.56 53 ALA B C 1
ATOM 1826 O O . ALA B 1 53 ? 4.68 -4.863 -0.451 1 90.56 53 ALA B O 1
ATOM 1827 N N . ILE B 1 54 ? 3.648 -3.594 -1.989 1 88.56 54 ILE B N 1
ATOM 1828 C CA . ILE B 1 54 ? 2.539 -3.287 -1.094 1 88.56 54 ILE B CA 1
ATOM 1829 C C . ILE B 1 54 ? 1.219 -3.387 -1.855 1 88.56 54 ILE B C 1
ATOM 1831 O O . ILE B 1 54 ? 1.116 -2.93 -2.996 1 88.56 54 ILE B O 1
ATOM 1835 N N . TYR B 1 55 ? 0.265 -3.984 -1.137 1 89.69 55 TYR B N 1
ATOM 1836 C CA . TYR B 1 55 ? -1.08 -4.125 -1.683 1 89.69 55 TYR B CA 1
ATOM 1837 C C . TYR B 1 55 ? -2.131 -3.695 -0.666 1 89.69 55 TYR B C 1
ATOM 1839 O O . TYR B 1 55 ? -2.025 -4.016 0.52 1 89.69 55 TYR B O 1
ATOM 1847 N N . ALA B 1 56 ? -3.082 -3.014 -1.125 1 81.94 56 ALA B N 1
ATOM 1848 C CA . ALA B 1 56 ? -4.375 -2.775 -0.486 1 81.94 56 ALA B CA 1
ATOM 1849 C C . ALA B 1 56 ? -5.488 -2.662 -1.523 1 81.94 56 ALA B C 1
ATOM 1851 O O . ALA B 1 56 ? -5.219 -2.5 -2.715 1 81.94 56 ALA B O 1
ATOM 1852 N N . PRO B 1 57 ? -6.688 -2.797 -1.082 1 77.31 57 PRO B N 1
ATOM 1853 C CA . PRO B 1 57 ? -7.801 -2.766 -2.035 1 77.31 57 PRO B CA 1
ATOM 1854 C C . PRO B 1 57 ? -7.836 -1.481 -2.859 1 77.31 57 PRO B C 1
ATOM 1856 O O . PRO B 1 57 ? -8.414 -1.46 -3.951 1 77.31 57 PRO B O 1
ATOM 1859 N N . ALA B 1 58 ? -7.207 -0.459 -2.416 1 73.94 58 ALA B N 1
ATOM 1860 C CA . ALA B 1 58 ? -7.203 0.806 -3.146 1 73.94 58 ALA B CA 1
ATOM 1861 C C . ALA B 1 58 ? -6.152 0.793 -4.258 1 73.94 58 ALA B C 1
ATOM 1863 O O . ALA B 1 58 ? -6.168 1.654 -5.141 1 73.94 58 ALA B O 1
ATOM 1864 N N . GLY B 1 59 ? -5.238 -0.219 -4.184 1 80 59 GLY B N 1
ATOM 1865 C CA . GLY B 1 59 ? -4.184 -0.328 -5.18 1 80 59 GLY B CA 1
ATOM 1866 C C . GLY B 1 59 ? -2.957 -1.063 -4.668 1 80 59 GLY B C 1
ATOM 1867 O O . GLY B 1 59 ? -2.969 -1.613 -3.566 1 80 59 GLY B O 1
ATOM 1868 N N . ALA B 1 60 ? -1.956 -1.073 -5.59 1 86.81 60 ALA B N 1
ATOM 1869 C CA . ALA B 1 60 ? -0.736 -1.785 -5.219 1 86.81 60 ALA B CA 1
ATOM 1870 C C . ALA B 1 60 ? 0.485 -1.174 -5.898 1 86.81 60 ALA B C 1
ATOM 1872 O O . ALA B 1 60 ? 0.364 -0.534 -6.945 1 86.81 60 ALA B O 1
ATOM 1873 N N . SER B 1 61 ? 1.595 -1.386 -5.262 1 85.44 61 SER B N 1
ATOM 1874 C CA . SER B 1 61 ? 2.881 -0.95 -5.797 1 85.44 61 SER B CA 1
ATOM 1875 C C . SER B 1 61 ? 3.947 -2.027 -5.617 1 85.44 61 SER B C 1
ATOM 1877 O O . SER B 1 61 ? 4.008 -2.682 -4.574 1 85.44 61 SER B O 1
ATOM 1879 N N . ILE B 1 62 ? 4.695 -2.15 -6.629 1 87.69 62 ILE B N 1
ATOM 1880 C CA . ILE B 1 62 ? 5.844 -3.051 -6.609 1 87.69 62 ILE B CA 1
ATOM 1881 C C . ILE B 1 62 ? 7.117 -2.27 -6.91 1 87.69 62 ILE B C 1
ATOM 1883 O O . ILE B 1 62 ? 7.172 -1.503 -7.875 1 87.69 62 ILE B O 1
ATOM 1887 N N . PHE B 1 63 ? 8.062 -2.494 -6.133 1 82.94 63 PHE B N 1
ATOM 1888 C CA . PHE B 1 63 ? 9.352 -1.815 -6.285 1 82.94 63 PHE B CA 1
ATOM 1889 C C . PHE B 1 63 ? 10.43 -2.791 -6.738 1 82.94 63 PHE B C 1
ATOM 1891 O O . PHE B 1 63 ? 10.719 -3.77 -6.047 1 82.94 63 PHE B O 1
ATOM 1898 N N . ILE B 1 64 ? 11.008 -2.43 -7.875 1 84.25 64 ILE B N 1
ATOM 1899 C CA . ILE B 1 64 ? 12.047 -3.301 -8.422 1 84.25 64 ILE B CA 1
ATOM 1900 C C . ILE B 1 64 ? 13.336 -2.508 -8.617 1 84.25 64 ILE B C 1
ATOM 1902 O O . ILE B 1 64 ? 13.312 -1.275 -8.641 1 84.25 64 ILE B O 1
ATOM 1906 N N . ASP B 1 65 ? 14.398 -3.309 -8.617 1 81.94 65 ASP B N 1
ATOM 1907 C CA . ASP B 1 65 ? 15.727 -2.809 -8.945 1 81.94 65 ASP B CA 1
ATOM 1908 C C . ASP B 1 65 ? 16.328 -3.58 -10.117 1 81.94 65 ASP B C 1
ATOM 1910 O O . ASP B 1 65 ? 16.609 -4.777 -10 1 81.94 65 ASP B O 1
ATOM 1914 N N . THR B 1 66 ? 16.469 -2.814 -11.211 1 84 66 THR B N 1
ATOM 1915 C CA . THR B 1 66 ? 17.031 -3.459 -12.391 1 84 66 THR B CA 1
ATOM 1916 C C . THR B 1 66 ? 17.719 -2.434 -13.289 1 84 66 THR B C 1
ATOM 1918 O O . THR B 1 66 ? 17.266 -1.295 -13.406 1 84 66 THR B O 1
ATOM 1921 N N . GLU B 1 67 ? 18.703 -2.793 -13.953 1 85 67 GLU B N 1
ATOM 1922 C CA . GLU B 1 67 ? 19.438 -1.971 -14.914 1 85 67 GLU B CA 1
ATOM 1923 C C . GLU B 1 67 ? 18.875 -2.127 -16.328 1 85 67 GLU B C 1
ATOM 1925 O O . GLU B 1 67 ? 19.297 -1.419 -17.25 1 85 67 GLU B O 1
ATOM 1930 N N . ASP B 1 68 ? 18.016 -3.074 -16.406 1 83.25 68 ASP B N 1
ATOM 1931 C CA . ASP B 1 68 ? 17.375 -3.303 -17.703 1 83.25 68 ASP B CA 1
ATOM 1932 C C . ASP B 1 68 ? 16.656 -2.049 -18.188 1 83.25 68 ASP B C 1
ATOM 1934 O O . ASP B 1 68 ? 15.664 -1.627 -17.594 1 83.25 68 ASP B O 1
ATOM 1938 N N . ASP B 1 69 ? 17.078 -1.479 -19.312 1 81.88 69 ASP B N 1
ATOM 1939 C CA . ASP B 1 69 ? 16.5 -0.256 -19.859 1 81.88 69 ASP B CA 1
ATOM 1940 C C . ASP B 1 69 ? 15.102 -0.519 -20.438 1 81.88 69 ASP B C 1
ATOM 1942 O O . ASP B 1 69 ? 14.312 0.411 -20.609 1 81.88 69 ASP B O 1
ATOM 1946 N N . GLN B 1 70 ? 14.867 -1.792 -20.781 1 82 70 GLN B N 1
ATOM 1947 C CA . GLN B 1 70 ? 13.594 -2.127 -21.391 1 82 70 GLN B CA 1
ATOM 1948 C C . GLN B 1 70 ? 12.648 -2.787 -20.391 1 82 70 GLN B C 1
ATOM 1950 O O . GLN B 1 70 ? 11.734 -3.512 -20.781 1 82 70 GLN B O 1
ATOM 1955 N N . TRP B 1 71 ? 12.93 -2.564 -19.078 1 80.88 71 TRP B N 1
ATOM 1956 C CA . TRP B 1 71 ? 12.172 -3.234 -18.031 1 80.88 71 TRP B CA 1
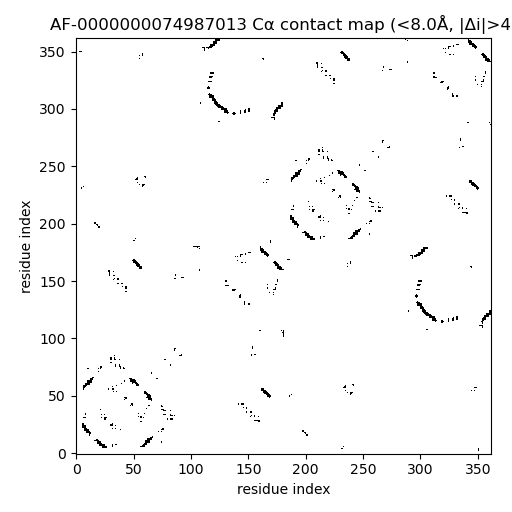ATOM 1957 C C . TRP B 1 71 ? 10.672 -2.98 -18.188 1 80.88 71 TRP B C 1
ATOM 1959 O O . TRP B 1 71 ? 9.852 -3.859 -17.922 1 80.88 71 TRP B O 1
ATOM 1969 N N . HIS B 1 72 ? 10.227 -1.854 -18.688 1 76.75 72 HIS B N 1
ATOM 1970 C CA . HIS B 1 72 ? 8.82 -1.468 -18.797 1 76.75 72 HIS B CA 1
ATOM 1971 C C . HIS B 1 72 ? 8.094 -2.334 -19.828 1 76.75 72 HIS B C 1
ATOM 1973 O O . HIS B 1 72 ? 6.879 -2.533 -19.719 1 76.75 72 HIS B O 1
ATOM 1979 N N . ASP B 1 73 ? 8.828 -2.852 -20.797 1 77.62 73 ASP B N 1
ATOM 1980 C CA . ASP B 1 73 ? 8.242 -3.727 -21.812 1 77.62 73 ASP B CA 1
ATOM 1981 C C . ASP B 1 73 ? 8.055 -5.141 -21.266 1 77.62 73 ASP B C 1
ATOM 1983 O O . ASP B 1 73 ? 7.312 -5.938 -21.844 1 77.62 73 ASP B O 1
ATOM 1987 N N . HIS B 1 74 ? 8.719 -5.352 -20.172 1 76.5 74 HIS B N 1
ATOM 1988 C CA . HIS B 1 74 ? 8.75 -6.727 -19.672 1 76.5 74 HIS B CA 1
ATOM 1989 C C . HIS B 1 74 ? 7.812 -6.91 -18.484 1 76.5 74 HIS B C 1
ATOM 1991 O O . HIS B 1 74 ? 7.723 -8.008 -17.938 1 76.5 74 HIS B O 1
ATOM 1997 N N . VAL B 1 75 ? 7.359 -5.785 -18.109 1 70.81 75 VAL B N 1
ATOM 1998 C CA . VAL B 1 75 ? 6.398 -5.895 -17.016 1 70.81 75 VAL B CA 1
ATOM 1999 C C . VAL B 1 75 ? 4.98 -5.754 -17.562 1 70.81 75 VAL B C 1
ATOM 2001 O O . VAL B 1 75 ? 4.734 -4.98 -18.5 1 70.81 75 VAL B O 1
ATOM 2004 N N . GLY B 1 76 ? 4.105 -6.695 -17.312 1 68.38 76 GLY B N 1
ATOM 2005 C CA . GLY B 1 76 ? 2.713 -6.648 -17.719 1 68.38 76 GLY B CA 1
ATOM 2006 C C . GLY B 1 76 ? 1.815 -7.551 -16.891 1 68.38 76 GLY B C 1
ATOM 2007 O O . GLY B 1 76 ? 2.297 -8.312 -16.062 1 68.38 76 GLY B O 1
ATOM 2008 N N . CYS B 1 77 ? 0.651 -7.133 -16.891 1 74.88 77 CYS B N 1
ATOM 2009 C CA . CYS B 1 77 ? -0.388 -7.957 -16.281 1 74.88 77 CYS B CA 1
ATOM 2010 C C . CYS B 1 77 ? -1.14 -8.758 -17.328 1 74.88 77 CYS B C 1
ATOM 2012 O O . CYS B 1 77 ? -1.452 -8.242 -18.406 1 74.88 77 CYS B O 1
ATOM 2014 N N . PRO B 1 78 ? -1.317 -10.047 -17.047 1 78.62 78 PRO B N 1
ATOM 2015 C CA . PRO B 1 78 ? -2.152 -10.836 -17.953 1 78.62 78 PRO B CA 1
ATOM 2016 C C . PRO B 1 78 ? -3.527 -10.211 -18.188 1 78.62 78 PRO B C 1
ATOM 2018 O O . PRO B 1 78 ? -3.92 -9.289 -17.453 1 78.62 78 PRO B O 1
ATOM 2021 N N . ALA B 1 79 ? -4.133 -10.711 -19.266 1 81.88 79 ALA B N 1
ATOM 2022 C CA . ALA B 1 79 ? -5.504 -10.281 -19.531 1 81.88 79 ALA B CA 1
ATOM 2023 C C . ALA B 1 79 ? -6.445 -10.742 -18.422 1 81.88 79 ALA B C 1
ATOM 2025 O O . ALA B 1 79 ? -6.16 -11.719 -17.734 1 81.88 79 ALA B O 1
ATOM 2026 N N . ASP B 1 80 ? -7.465 -10.031 -18.312 1 81.25 80 ASP B N 1
ATOM 2027 C CA . ASP B 1 80 ? -8.438 -10.336 -17.266 1 81.25 80 ASP B CA 1
ATOM 2028 C C . ASP B 1 80 ? -8.867 -11.797 -17.328 1 81.25 80 ASP B C 1
ATOM 2030 O O . ASP B 1 80 ? -9.062 -12.438 -16.297 1 81.25 80 ASP B O 1
ATOM 2034 N N . GLU B 1 81 ? -9.047 -12.242 -18.562 1 83.31 81 GLU B N 1
ATOM 2035 C CA . GLU B 1 81 ? -9.484 -13.625 -18.734 1 83.31 81 GLU B CA 1
ATOM 2036 C C . GLU B 1 81 ? -8.508 -14.602 -18.109 1 83.31 81 GLU B C 1
ATOM 2038 O O . GLU B 1 81 ? -8.914 -15.586 -17.484 1 83.31 81 GLU B O 1
ATOM 2043 N N . ASP B 1 82 ? -7.258 -14.367 -18.25 1 86.19 82 ASP B N 1
ATOM 2044 C CA . ASP B 1 82 ? -6.227 -15.227 -17.688 1 86.19 82 ASP B CA 1
ATOM 2045 C C . ASP B 1 82 ? -6.152 -15.078 -16.156 1 86.19 82 ASP B C 1
ATOM 2047 O O . ASP B 1 82 ? -5.926 -16.047 -15.445 1 86.19 82 ASP B O 1
ATOM 2051 N N . LEU B 1 83 ? -6.379 -13.875 -15.695 1 86.81 83 LEU B N 1
ATOM 2052 C CA . LEU B 1 83 ? -6.379 -13.625 -14.258 1 86.81 83 LEU B CA 1
ATOM 2053 C C . LEU B 1 83 ? -7.527 -14.359 -13.578 1 86.81 83 LEU B C 1
ATOM 2055 O O . LEU B 1 83 ? -7.359 -14.906 -12.484 1 86.81 83 LEU B O 1
ATOM 2059 N N . ARG B 1 84 ? -8.641 -14.359 -14.219 1 86 84 ARG B N 1
ATOM 2060 C CA . ARG B 1 84 ? -9.82 -15.008 -13.648 1 86 84 ARG B CA 1
ATOM 2061 C C . ARG B 1 84 ? -9.594 -16.516 -13.484 1 86 84 ARG B C 1
ATOM 2063 O O . ARG B 1 84 ? -10.156 -17.125 -12.578 1 86 84 ARG B O 1
ATOM 2070 N N . LYS B 1 85 ? -8.758 -17.062 -14.273 1 84.81 85 LYS B N 1
ATOM 2071 C CA . LYS B 1 85 ? -8.438 -18.484 -14.18 1 84.81 85 LYS B CA 1
ATOM 2072 C C . LYS B 1 85 ? -7.711 -18.797 -12.875 1 84.81 85 LYS B C 1
ATOM 2074 O O . LYS B 1 85 ? -7.711 -19.938 -12.422 1 84.81 85 LYS B O 1
ATOM 2079 N N . MET B 1 86 ? -7.102 -17.844 -12.352 1 81.94 86 MET B N 1
ATOM 2080 C CA . MET B 1 86 ? -6.324 -18.047 -11.133 1 81.94 86 MET B CA 1
ATOM 2081 C C . MET B 1 86 ? -7.23 -18.391 -9.961 1 81.94 86 MET B C 1
ATOM 2083 O O . MET B 1 86 ? -6.77 -18.906 -8.938 1 81.94 86 MET B O 1
ATOM 2087 N N . PHE B 1 87 ? -8.352 -17.984 -9.875 1 74.12 87 PHE B N 1
ATOM 2088 C CA . PHE B 1 87 ? -9.211 -18.281 -8.734 1 74.12 87 PHE B CA 1
ATOM 2089 C C . PHE B 1 87 ? -10.461 -19.031 -9.188 1 74.12 87 PHE B C 1
ATOM 2091 O O . PHE B 1 87 ? -11.414 -19.172 -8.414 1 74.12 87 PHE B O 1
ATOM 2098 N N . SER B 1 88 ? -10.586 -19.375 -10.32 1 66.81 88 SER B N 1
ATOM 2099 C CA . SER B 1 88 ? -11.672 -20.25 -10.734 1 66.81 88 SER B CA 1
ATOM 2100 C C . SER B 1 88 ? -11.539 -21.625 -10.094 1 66.81 88 SER B C 1
ATOM 2102 O O . SER B 1 88 ? -10.438 -22.047 -9.727 1 66.81 88 SER B O 1
ATOM 2104 N N . GLU B 1 89 ? -12.523 -22.281 -9.32 1 56.12 89 GLU B N 1
ATOM 2105 C CA . GLU B 1 89 ? -12.719 -23.516 -8.57 1 56.12 89 GLU B CA 1
ATOM 2106 C C . GLU B 1 89 ? -11.75 -24.594 -9.039 1 56.12 89 GLU B C 1
ATOM 2108 O O . GLU B 1 89 ? -11.312 -25.422 -8.242 1 56.12 89 GLU B O 1
ATOM 2113 N N . GLU B 1 90 ? -11.445 -24.844 -10.219 1 47.5 90 GLU B N 1
ATOM 2114 C CA . GLU B 1 90 ? -10.789 -26.094 -10.594 1 47.5 90 GLU B CA 1
ATOM 2115 C C . GLU B 1 90 ? -9.344 -26.125 -10.094 1 47.5 90 GLU B C 1
ATOM 2117 O O . GLU B 1 90 ? -8.805 -27.203 -9.82 1 47.5 90 GLU B O 1
ATOM 2122 N N . ASN B 1 91 ? -8.633 -25.109 -10.07 1 41.81 91 ASN B N 1
ATOM 2123 C CA . ASN B 1 91 ? -7.191 -25.25 -9.867 1 41.81 91 ASN B CA 1
ATOM 2124 C C . ASN B 1 91 ? -6.777 -24.766 -8.477 1 41.81 91 ASN B C 1
ATOM 2126 O O . ASN B 1 91 ? -5.629 -24.375 -8.273 1 41.81 91 ASN B O 1
ATOM 2130 N N . SER B 1 92 ? -7.68 -24.562 -7.676 1 38.94 92 SER B N 1
ATOM 2131 C CA . SER B 1 92 ? -7.211 -24.047 -6.398 1 38.94 92 SER B CA 1
ATOM 2132 C C . SER B 1 92 ? -6.402 -25.094 -5.633 1 38.94 92 SER B C 1
ATOM 2134 O O . SER B 1 92 ? -6.918 -26.156 -5.301 1 38.94 92 SER B O 1
ATOM 2136 N N . PRO B 1 93 ? -5.199 -25.125 -5.762 1 35.12 93 PRO B N 1
ATOM 2137 C CA . PRO B 1 93 ? -4.465 -26.141 -5.004 1 35.12 93 PRO B CA 1
ATOM 2138 C C . PRO B 1 93 ? -4.926 -26.234 -3.553 1 35.12 93 PRO B C 1
ATOM 2140 O O . PRO B 1 93 ? -4.734 -27.281 -2.91 1 35.12 93 PRO B O 1
ATOM 2143 N N . LEU B 1 94 ? -5.016 -25.109 -2.891 1 37.91 94 LEU B N 1
ATOM 2144 C CA . LEU B 1 94 ? -5.289 -25.219 -1.461 1 37.91 94 LEU B CA 1
ATOM 2145 C C . LEU B 1 94 ? -6.715 -25.703 -1.215 1 37.91 94 LEU B C 1
ATOM 2147 O O . LEU B 1 94 ? -7.34 -25.328 -0.221 1 37.91 94 LEU B O 1
ATOM 2151 N N . SER B 1 95 ? -7.48 -26.234 -2.164 1 30.42 95 SER B N 1
ATOM 2152 C CA . SER B 1 95 ? -8.766 -26.875 -1.874 1 30.42 95 SER B CA 1
ATOM 2153 C C . SER B 1 95 ? -8.664 -27.797 -0.663 1 30.42 95 SER B C 1
ATOM 2155 O O . SER B 1 95 ? -9.68 -28.172 -0.079 1 30.42 95 SER B O 1
ATOM 2157 N N . ASN B 1 96 ? -7.625 -28.547 -0.482 1 30.23 96 ASN B N 1
ATOM 2158 C CA . ASN B 1 96 ? -7.719 -29.625 0.493 1 30.23 96 ASN B CA 1
ATOM 2159 C C . ASN B 1 96 ? -7.656 -29.094 1.924 1 30.23 96 ASN B C 1
ATOM 2161 O O . ASN B 1 96 ? -7.695 -29.875 2.879 1 30.23 96 ASN B O 1
ATOM 2165 N N . ALA B 1 97 ? -6.945 -28.109 2.262 1 28.88 97 ALA B N 1
ATOM 2166 C CA . ALA B 1 97 ? -6.969 -27.875 3.703 1 28.88 97 ALA B CA 1
ATOM 2167 C C . ALA B 1 97 ? -8.297 -27.25 4.133 1 28.88 97 ALA B C 1
ATOM 2169 O O . ALA B 1 97 ? -8.586 -26.094 3.811 1 28.88 97 ALA B O 1
ATOM 2170 N N . SER B 1 98 ? -9.445 -27.875 4.164 1 29.42 98 SER B N 1
ATOM 2171 C CA . SER B 1 98 ? -10.828 -27.734 4.594 1 29.42 98 SER B CA 1
ATOM 2172 C C . SER B 1 98 ? -10.922 -26.969 5.918 1 29.42 98 SER B C 1
ATOM 2174 O O . SER B 1 98 ? -11.227 -27.562 6.957 1 29.42 98 SER B O 1
ATOM 2176 N N . GLU B 1 99 ? -9.906 -26.375 6.566 1 33.19 99 GLU B N 1
ATOM 2177 C CA . GLU B 1 99 ? -10.422 -25.953 7.867 1 33.19 99 GLU B CA 1
ATOM 2178 C C . GLU B 1 99 ? -11.719 -25.172 7.719 1 33.19 99 GLU B C 1
ATOM 2180 O O . GLU B 1 99 ? -11.828 -24.297 6.852 1 33.19 99 GLU B O 1
ATOM 2185 N N . LYS B 1 100 ? -12.922 -25.703 8.164 1 28.89 100 LYS B N 1
ATOM 2186 C CA . LYS B 1 100 ? -14.242 -25.188 8.484 1 28.89 100 LYS B CA 1
ATOM 2187 C C . LYS B 1 100 ? -14.164 -23.75 9 1 28.89 100 LYS B C 1
ATOM 2189 O O . LYS B 1 100 ? -13.898 -23.531 10.18 1 28.89 100 LYS B O 1
ATOM 2194 N N . VAL B 1 101 ? -13.461 -22.906 8.359 1 29.81 101 VAL B N 1
ATOM 2195 C CA . VAL B 1 101 ? -13.758 -21.547 8.797 1 29.81 101 VAL B CA 1
ATOM 2196 C C . VAL B 1 101 ? -15.273 -21.312 8.781 1 29.81 101 VAL B C 1
ATOM 2198 O O . VAL B 1 101 ? -15.914 -21.469 7.738 1 29.81 101 VAL B O 1
ATOM 2201 N N . ASN B 1 102 ? -15.977 -21.703 9.828 1 26.11 102 ASN B N 1
ATOM 2202 C CA . ASN B 1 102 ? -17.391 -21.406 10.055 1 26.11 102 ASN B CA 1
ATOM 2203 C C . ASN B 1 102 ? -17.812 -20.125 9.359 1 26.11 102 ASN B C 1
ATOM 2205 O O . ASN B 1 102 ? -17.094 -19.125 9.398 1 26.11 102 ASN B O 1
ATOM 2209 N N . GLU B 1 103 ? -18.578 -20.203 8.367 1 31.36 103 GLU B N 1
ATOM 2210 C CA . GLU B 1 103 ? -19.328 -19.328 7.473 1 31.36 103 GLU B CA 1
ATOM 2211 C C . GLU B 1 103 ? -19.922 -18.141 8.234 1 31.36 103 GLU B C 1
ATOM 2213 O O . GLU B 1 103 ? -20.906 -17.547 7.793 1 31.36 103 GLU B O 1
ATOM 2218 N N . ASN B 1 104 ? -19.766 -18.172 9.57 1 29.19 104 ASN B N 1
ATOM 2219 C CA . ASN B 1 104 ? -20.609 -17.094 10.094 1 29.19 104 ASN B CA 1
ATOM 2220 C C . ASN B 1 104 ? -20.422 -15.805 9.297 1 29.19 104 ASN B C 1
ATOM 2222 O O . ASN B 1 104 ? -19.375 -15.594 8.695 1 29.19 104 ASN B O 1
ATOM 2226 N N . THR B 1 105 ? -21.516 -15.055 9.109 1 29.25 105 THR B N 1
ATOM 2227 C CA . THR B 1 105 ? -21.859 -13.82 8.406 1 29.25 105 THR B CA 1
ATOM 2228 C C . THR B 1 105 ? -20.719 -12.805 8.516 1 29.25 105 THR B C 1
ATOM 2230 O O . THR B 1 105 ? -20.453 -12.289 9.602 1 29.25 105 THR B O 1
ATOM 2233 N N . GLU B 1 106 ? -19.734 -13.102 7.832 1 35.75 106 GLU B N 1
ATOM 2234 C CA . GLU B 1 106 ? -18.438 -12.422 7.738 1 35.75 106 GLU B CA 1
ATOM 2235 C C . GLU B 1 106 ? -18.609 -10.93 7.469 1 35.75 106 GLU B C 1
ATOM 2237 O O . GLU B 1 106 ? -19.109 -10.539 6.41 1 35.75 106 GLU B O 1
ATOM 2242 N N . TYR B 1 107 ? -19.172 -10.32 8.398 1 29.61 107 TYR B N 1
ATOM 2243 C CA . TYR B 1 107 ? -19.266 -8.867 8.281 1 29.61 107 TYR B CA 1
ATOM 2244 C C . TYR B 1 107 ? -17.969 -8.281 7.707 1 29.61 107 TYR B C 1
ATOM 2246 O O . TYR B 1 107 ? -16.906 -8.367 8.328 1 29.61 107 TYR B O 1
ATOM 2254 N N . VAL B 1 108 ? -17.891 -8.469 6.488 1 39.25 108 VAL B N 1
ATOM 2255 C CA . VAL B 1 108 ? -16.875 -7.617 5.879 1 39.25 108 VAL B CA 1
ATOM 2256 C C . VAL B 1 108 ? -17.188 -6.152 6.172 1 39.25 108 VAL B C 1
ATOM 2258 O O . VAL B 1 108 ? -18.297 -5.676 5.887 1 39.25 108 VAL B O 1
ATOM 2261 N N . PRO B 1 109 ? -16.531 -5.746 7.09 1 43.5 109 PRO B N 1
ATOM 2262 C CA . PRO B 1 109 ? -16.859 -4.332 7.273 1 43.5 109 PRO B CA 1
ATOM 2263 C C . PRO B 1 109 ? -17.094 -3.607 5.949 1 43.5 109 PRO B C 1
ATOM 2265 O O . PRO B 1 109 ? -16.359 -3.818 4.984 1 43.5 109 PRO B O 1
ATOM 2268 N N . ASP B 1 110 ? -18.328 -3.486 5.629 1 45.19 110 ASP B N 1
ATOM 2269 C CA . ASP B 1 110 ? -18.641 -2.635 4.484 1 45.19 110 ASP B CA 1
ATOM 2270 C C . ASP B 1 110 ? -17.719 -1.419 4.441 1 45.19 110 ASP B C 1
ATOM 2272 O O . ASP B 1 110 ? -17.984 -0.4 5.078 1 45.19 110 ASP B O 1
ATOM 2276 N N . LEU B 1 111 ? -16.438 -1.753 4.207 1 45.38 111 LEU B N 1
ATOM 2277 C CA . LEU B 1 111 ? -15.492 -0.662 4.035 1 45.38 111 LEU B CA 1
ATOM 2278 C C . LEU B 1 111 ? -16.078 0.438 3.156 1 45.38 111 LEU B C 1
ATOM 2280 O O . LEU B 1 111 ? -15.508 1.531 3.066 1 45.38 111 LEU B O 1
ATOM 2284 N N . THR B 1 112 ? -17.016 -0.034 2.359 1 42.5 112 THR B N 1
ATOM 2285 C CA . THR B 1 112 ? -17.672 0.915 1.476 1 42.5 112 THR B CA 1
ATOM 2286 C C . THR B 1 112 ? -18.75 1.693 2.229 1 42.5 112 THR B C 1
ATOM 2288 O O . THR B 1 112 ? -19.141 2.785 1.811 1 42.5 112 THR B O 1
ATOM 2291 N N . SER B 1 113 ? -19.5 0.837 2.945 1 41.12 113 SER B N 1
ATOM 2292 C CA . SER B 1 113 ? -20.625 1.562 3.523 1 41.12 113 SER B CA 1
ATOM 2293 C C . SER B 1 113 ? -20.156 2.604 4.535 1 41.12 113 SER B C 1
ATOM 2295 O O . SER B 1 113 ? -20.828 2.857 5.531 1 41.12 113 SER B O 1
ATOM 2297 N N . ARG B 1 114 ? -18.922 2.477 4.77 1 36.91 114 ARG B N 1
ATOM 2298 C CA . ARG B 1 114 ? -18.469 3.424 5.789 1 36.91 114 ARG B CA 1
ATOM 2299 C C . ARG B 1 114 ? -18.891 4.848 5.426 1 36.91 114 ARG B C 1
ATOM 2301 O O . ARG B 1 114 ? -18.719 5.273 4.285 1 36.91 114 ARG B O 1
ATOM 2308 N N . ARG B 1 115 ? -19.641 5.215 6.227 1 42.12 115 ARG B N 1
ATOM 2309 C CA . ARG B 1 115 ? -19.969 6.637 6.238 1 42.12 115 ARG B CA 1
ATOM 2310 C C . ARG B 1 115 ? -18.766 7.492 5.898 1 42.12 115 ARG B C 1
ATOM 2312 O O . ARG B 1 115 ? -17.625 7.051 6.043 1 42.12 115 ARG B O 1
ATOM 2319 N N . ALA B 1 116 ? -18.906 8.594 5.207 1 50.03 116 ALA B N 1
ATOM 2320 C CA . ALA B 1 116 ? -18.109 9.656 4.602 1 50.03 116 ALA B CA 1
ATOM 2321 C C . ALA B 1 116 ? -16.906 10 5.477 1 50.03 116 ALA B C 1
ATOM 2323 O O . ALA B 1 116 ? -16.031 10.766 5.062 1 50.03 116 ALA B O 1
ATOM 2324 N N . CYS B 1 117 ? -16.719 9.32 6.695 1 66.69 117 CYS B N 1
ATOM 2325 C CA . CYS B 1 117 ? -15.664 9.781 7.602 1 66.69 117 CYS B CA 1
ATOM 2326 C C . CYS B 1 117 ? -14.469 8.836 7.578 1 66.69 117 CYS B C 1
ATOM 2328 O O . CYS B 1 117 ? -14.586 7.691 7.137 1 66.69 117 CYS B O 1
ATOM 2330 N N . ALA B 1 118 ? -13.281 9.414 7.797 1 77.25 118 ALA B N 1
ATOM 2331 C CA . ALA B 1 118 ? -12.086 8.609 8.039 1 77.25 118 ALA B CA 1
ATOM 2332 C C . ALA B 1 118 ? -12.219 7.805 9.328 1 77.25 118 ALA B C 1
ATOM 2334 O O . ALA B 1 118 ? -12.703 8.32 10.336 1 77.25 118 ALA B O 1
ATOM 2335 N N . SER B 1 119 ? -12.023 6.543 9.281 1 80.75 119 SER B N 1
ATOM 2336 C CA . SER B 1 119 ? -12.133 5.652 10.43 1 80.75 119 SER B CA 1
ATOM 2337 C C . SER B 1 119 ? -10.789 5.031 10.781 1 80.75 119 SER B C 1
ATOM 2339 O O . SER B 1 119 ? -9.984 4.75 9.891 1 80.75 119 SER B O 1
ATOM 2341 N N . ILE B 1 120 ? -10.57 4.898 12.062 1 82.75 120 ILE B N 1
ATOM 2342 C CA . ILE B 1 120 ? -9.422 4.145 12.555 1 82.75 120 ILE B CA 1
ATOM 2343 C C . ILE B 1 120 ? -9.891 2.83 13.172 1 82.75 120 ILE B C 1
ATOM 2345 O O . ILE B 1 120 ? -10.758 2.822 14.047 1 82.75 120 ILE B O 1
ATOM 2349 N N . PHE B 1 121 ? -9.359 1.771 12.758 1 80.12 121 PHE B N 1
ATOM 2350 C CA . PHE B 1 121 ? -9.711 0.439 13.234 1 80.12 121 PHE B CA 1
ATOM 2351 C C . PHE B 1 121 ? -8.547 -0.179 14 1 80.12 121 PHE B C 1
ATOM 2353 O O . PHE B 1 121 ? -7.391 -0.048 13.602 1 80.12 121 PHE B O 1
ATOM 2360 N N . LYS B 1 122 ? -8.891 -0.758 15.062 1 82.19 122 LYS B N 1
ATOM 2361 C CA . LYS B 1 122 ? -7.934 -1.606 15.766 1 82.19 122 LYS B CA 1
ATOM 2362 C C . LYS B 1 122 ? -8.07 -3.064 15.336 1 82.19 122 LYS B C 1
ATOM 2364 O O . LYS B 1 122 ? -9.188 -3.598 15.281 1 82.19 122 LYS B O 1
ATOM 2369 N N . VAL B 1 123 ? -6.902 -3.6 15.141 1 73.94 123 VAL B N 1
ATOM 2370 C CA . VAL B 1 123 ? -6.91 -4.973 14.641 1 73.94 123 VAL B CA 1
ATOM 2371 C C . VAL B 1 123 ? -6.043 -5.852 15.539 1 73.94 123 VAL B C 1
ATOM 2373 O O . VAL B 1 123 ? -4.836 -5.629 15.656 1 73.94 123 VAL B O 1
ATOM 2376 N N . PRO B 1 124 ? -6.73 -6.676 16.312 1 73.81 124 PRO B N 1
ATOM 2377 C CA . PRO B 1 124 ? -5.867 -7.656 16.969 1 73.81 124 PRO B CA 1
ATOM 2378 C C . PRO B 1 124 ? -5.148 -8.57 15.984 1 73.81 124 PRO B C 1
ATOM 2380 O O . PRO B 1 124 ? -5.711 -8.938 14.953 1 73.81 124 PRO B O 1
ATOM 2383 N N . TYR B 1 125 ? -3.941 -8.797 16.234 1 71.62 125 TYR B N 1
ATOM 2384 C CA . TYR B 1 125 ? -3.15 -9.656 15.359 1 71.62 125 TYR B CA 1
ATOM 2385 C C . TYR B 1 125 ? -3.051 -11.07 15.93 1 71.62 125 TYR B C 1
ATOM 2387 O O . TYR B 1 125 ? -2.678 -11.258 17.094 1 71.62 125 TYR B O 1
ATOM 2395 N N . THR B 1 126 ? -3.67 -11.93 15.117 1 72.44 126 THR B N 1
ATOM 2396 C CA . THR B 1 126 ? -3.432 -13.344 15.406 1 72.44 126 THR B CA 1
ATOM 2397 C C . THR B 1 126 ? -2.807 -14.047 14.211 1 72.44 126 THR B C 1
ATOM 2399 O O . THR B 1 126 ? -3.369 -14.023 13.109 1 72.44 126 THR B O 1
ATOM 2402 N N . PRO B 1 127 ? -1.609 -14.531 14.383 1 69.81 127 PRO B N 1
ATOM 2403 C CA . PRO B 1 127 ? -1.039 -15.289 13.266 1 69.81 127 PRO B CA 1
ATOM 2404 C C . PRO B 1 127 ? -1.802 -16.578 12.977 1 69.81 127 PRO B C 1
ATOM 2406 O O . PRO B 1 127 ? -2.271 -17.25 13.898 1 69.81 127 PRO B O 1
ATOM 2409 N N . TYR B 1 128 ? -2.121 -16.766 11.781 1 68.75 128 TYR B N 1
ATOM 2410 C CA . TYR B 1 128 ? -2.779 -18.016 11.43 1 68.75 128 TYR B CA 1
ATOM 2411 C C . TYR B 1 128 ? -1.785 -19.016 10.836 1 68.75 128 TYR B C 1
ATOM 2413 O O . TYR B 1 128 ? -1.682 -20.156 11.297 1 68.75 128 TYR B O 1
ATOM 2421 N N . LYS B 1 1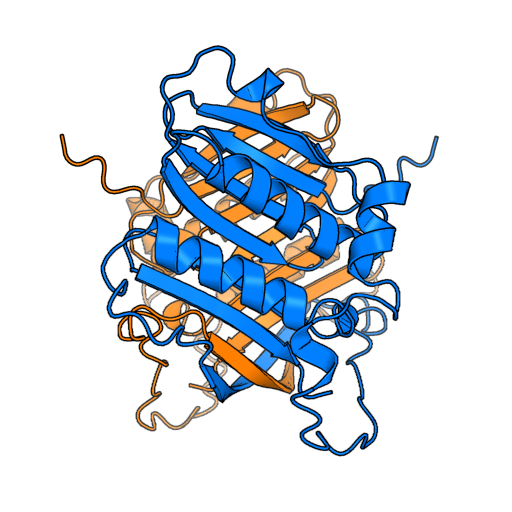29 ? -1.383 -18.734 9.539 1 65.62 129 LYS B N 1
ATOM 2422 C CA . LYS B 1 129 ? -0.538 -19.719 8.875 1 65.62 129 LYS B CA 1
ATOM 2423 C C . LYS B 1 129 ? 0.729 -19.078 8.32 1 65.62 129 LYS B C 1
ATOM 2425 O O . LYS B 1 129 ? 0.673 -18.016 7.719 1 65.62 129 LYS B O 1
ATOM 2430 N N . SER B 1 130 ? 1.787 -19.531 8.867 1 67.25 130 SER B N 1
ATOM 2431 C CA . SER B 1 130 ? 3.039 -19.203 8.195 1 67.25 130 SER B CA 1
ATOM 2432 C C . SER B 1 130 ? 3.27 -20.125 7 1 67.25 130 SER B C 1
ATOM 2434 O O . SER B 1 130 ? 2.984 -21.328 7.066 1 67.25 130 SER B O 1
ATOM 2436 N N . TYR B 1 131 ? 3.467 -19.531 5.934 1 61.91 131 TYR B N 1
ATOM 2437 C CA . TYR B 1 131 ? 3.785 -20.266 4.715 1 61.91 131 TYR B CA 1
ATOM 2438 C C . TYR B 1 131 ? 5.293 -20.422 4.551 1 61.91 131 TYR B C 1
ATOM 2440 O O . TYR B 1 131 ? 5.996 -19.453 4.262 1 61.91 131 TYR B O 1
ATOM 2448 N N . TYR B 1 132 ? 5.891 -21.406 5.43 1 54.03 132 TYR B N 1
ATOM 2449 C CA . TYR B 1 132 ? 7.305 -21.703 5.234 1 54.03 132 TYR B CA 1
ATOM 2450 C C . TYR B 1 132 ? 7.484 -23.031 4.504 1 54.03 132 TYR B C 1
ATOM 2452 O O . TYR B 1 132 ? 7.016 -24.078 4.973 1 54.03 132 TYR B O 1
ATOM 2460 N N . PRO B 1 133 ? 7.887 -22.906 3.305 1 49.38 133 PRO B N 1
ATOM 2461 C CA . PRO B 1 133 ? 8.375 -24.234 2.896 1 49.38 133 PRO B CA 1
ATOM 2462 C C . PRO B 1 133 ? 9.594 -24.688 3.697 1 49.38 133 PRO B C 1
ATOM 2464 O O . PRO B 1 133 ? 10.375 -23.859 4.168 1 49.38 133 PRO B O 1
ATOM 2467 N N . PRO B 1 134 ? 9.617 -25.906 4.293 1 43.22 134 PRO B N 1
ATOM 2468 C CA . PRO B 1 134 ? 10.688 -26.5 5.105 1 43.22 134 PRO B CA 1
ATOM 2469 C C . PRO B 1 134 ? 12.078 -26.172 4.566 1 43.22 134 PRO B C 1
ATOM 2471 O O . PRO B 1 134 ? 13.078 -26.578 5.16 1 43.22 134 PRO B O 1
ATOM 2474 N N . ASP B 1 135 ? 12.344 -25.812 3.414 1 44.44 135 ASP B N 1
ATOM 2475 C CA . ASP B 1 135 ? 13.742 -25.797 2.992 1 44.44 135 ASP B CA 1
ATOM 2476 C C . ASP B 1 135 ? 14.445 -24.531 3.512 1 44.44 135 ASP B C 1
ATOM 2478 O O . ASP B 1 135 ? 13.812 -23.5 3.689 1 44.44 135 ASP B O 1
ATOM 2482 N N . ASP B 1 136 ? 15.719 -24.609 3.934 1 45.97 136 ASP B N 1
ATOM 2483 C CA . ASP B 1 136 ? 16.828 -23.781 4.41 1 45.97 136 ASP B CA 1
ATOM 2484 C C . ASP B 1 136 ? 16.859 -22.438 3.686 1 45.97 136 ASP B C 1
ATOM 2486 O O . ASP B 1 136 ? 17.734 -21.609 3.938 1 45.97 136 ASP B O 1
ATOM 2490 N N . ALA B 1 137 ? 16.359 -22.266 2.553 1 45.66 137 ALA B N 1
ATOM 2491 C CA . ALA B 1 137 ? 16.531 -21.141 1.629 1 45.66 137 ALA B CA 1
ATOM 2492 C C . ALA B 1 137 ? 15.938 -19.859 2.201 1 45.66 137 ALA B C 1
ATOM 2494 O O . ALA B 1 137 ? 15.633 -18.922 1.456 1 45.66 137 ALA B O 1
ATOM 2495 N N . GLN B 1 138 ? 15.711 -19.828 3.418 1 51.56 138 GLN B N 1
ATOM 2496 C CA . GLN B 1 138 ? 15.047 -18.766 4.18 1 51.56 138 GLN B CA 1
ATOM 2497 C C . GLN B 1 138 ? 15.742 -17.422 3.986 1 51.56 138 GLN B C 1
ATOM 2499 O O . GLN B 1 138 ? 15.133 -16.375 4.141 1 51.56 138 GLN B O 1
ATOM 2504 N N . ASN B 1 139 ? 16.984 -17.578 3.562 1 59.41 139 ASN B N 1
ATOM 2505 C CA . ASN B 1 139 ? 17.719 -16.328 3.498 1 59.41 139 ASN B CA 1
ATOM 2506 C C . ASN B 1 139 ? 17.781 -15.781 2.072 1 59.41 139 ASN B C 1
ATOM 2508 O O . ASN B 1 139 ? 18.484 -14.805 1.806 1 59.41 139 ASN B O 1
ATOM 2512 N N . ASP B 1 140 ? 17 -16.422 1.186 1 73.75 140 ASP B N 1
ATOM 2513 C CA . ASP B 1 140 ? 17.016 -15.961 -0.198 1 73.75 140 ASP B CA 1
ATOM 2514 C C . ASP B 1 140 ? 15.789 -15.094 -0.493 1 73.75 140 ASP B C 1
ATOM 2516 O O . ASP B 1 140 ? 14.656 -15.562 -0.42 1 73.75 140 ASP B O 1
ATOM 2520 N N . PRO B 1 141 ? 16.062 -13.906 -0.793 1 77.25 141 PRO B N 1
ATOM 2521 C CA . PRO B 1 141 ? 14.938 -13 -1.071 1 77.25 141 PRO B CA 1
ATOM 2522 C C . PRO B 1 141 ? 14.008 -13.531 -2.158 1 77.25 141 PRO B C 1
ATOM 2524 O O . PRO B 1 141 ? 12.797 -13.312 -2.096 1 77.25 141 PRO B O 1
ATOM 2527 N N . LYS B 1 142 ? 14.484 -14.273 -3.068 1 85.44 142 LYS B N 1
ATOM 2528 C CA . LYS B 1 142 ? 13.625 -14.82 -4.117 1 85.44 142 LYS B CA 1
ATOM 2529 C C . LYS B 1 142 ? 12.727 -15.922 -3.572 1 85.44 142 LYS B C 1
ATOM 2531 O O . LYS B 1 142 ? 11.57 -16.047 -3.98 1 85.44 142 LYS B O 1
ATOM 2536 N N . SER B 1 143 ? 13.297 -16.656 -2.686 1 85.12 143 SER B N 1
ATOM 2537 C CA . SER B 1 143 ? 12.5 -17.703 -2.055 1 85.12 143 SER B CA 1
ATOM 2538 C C . SER B 1 143 ? 11.367 -17.125 -1.216 1 85.12 143 SER B C 1
ATOM 2540 O O . SER B 1 143 ? 10.242 -17.609 -1.248 1 85.12 143 SER B O 1
ATOM 2542 N N . LEU B 1 144 ? 11.695 -16.141 -0.46 1 86.62 144 LEU B N 1
ATOM 2543 C CA . LEU B 1 144 ? 10.672 -15.484 0.346 1 86.62 144 LEU B CA 1
ATOM 2544 C C . LEU B 1 144 ? 9.578 -14.891 -0.54 1 86.62 144 LEU B C 1
ATOM 2546 O O . LEU B 1 144 ? 8.391 -14.992 -0.228 1 86.62 144 LEU B O 1
ATOM 2550 N N . LEU B 1 145 ? 10.008 -14.305 -1.611 1 90.88 145 LEU B N 1
ATOM 2551 C CA . LEU B 1 145 ? 9.031 -13.727 -2.537 1 90.88 145 LEU B CA 1
ATOM 2552 C C . LEU B 1 145 ? 8.117 -14.812 -3.1 1 90.88 145 LEU B C 1
ATOM 2554 O O . LEU B 1 145 ? 6.902 -14.609 -3.203 1 90.88 145 LEU B O 1
ATOM 2558 N N . LYS B 1 146 ? 8.68 -15.891 -3.475 1 90 146 LYS B N 1
ATOM 2559 C CA . LYS B 1 146 ? 7.879 -17 -3.98 1 90 146 LYS B CA 1
ATOM 2560 C C . LYS B 1 146 ? 6.863 -17.469 -2.941 1 90 146 LYS B C 1
ATOM 2562 O O . LYS B 1 146 ? 5.703 -17.719 -3.271 1 90 146 LYS B O 1
ATOM 2567 N N . GLN B 1 147 ? 7.273 -17.547 -1.747 1 87.06 147 GLN B N 1
ATOM 2568 C CA . GLN B 1 147 ? 6.367 -17.922 -0.67 1 87.06 147 GLN B CA 1
ATOM 2569 C C . GLN B 1 147 ? 5.254 -16.906 -0.493 1 87.06 147 GLN B C 1
ATOM 2571 O O . GLN B 1 147 ? 4.105 -17.266 -0.223 1 87.06 147 GLN B O 1
ATOM 2576 N N . PHE B 1 148 ? 5.625 -15.703 -0.559 1 90.25 148 PHE B N 1
ATOM 2577 C CA . PHE B 1 148 ? 4.648 -14.625 -0.47 1 90.25 148 PHE B CA 1
ATOM 2578 C C . PHE B 1 148 ? 3.59 -14.758 -1.557 1 90.25 148 PHE B C 1
ATOM 2580 O O . PHE B 1 148 ? 2.391 -14.711 -1.272 1 90.25 148 PHE B O 1
ATOM 2587 N N . ILE B 1 149 ? 4.051 -14.961 -2.781 1 91.88 149 ILE B N 1
ATOM 2588 C CA . ILE B 1 149 ? 3.152 -15.125 -3.916 1 91.88 149 ILE B CA 1
ATOM 2589 C C . ILE B 1 149 ? 2.248 -16.328 -3.691 1 91.88 149 ILE B C 1
ATOM 2591 O O . ILE B 1 149 ? 1.035 -16.25 -3.895 1 91.88 149 ILE B O 1
ATOM 2595 N N . ASP B 1 150 ? 2.807 -17.406 -3.227 1 88.69 150 ASP B N 1
ATOM 2596 C CA . ASP B 1 150 ? 2.037 -18.625 -2.936 1 88.69 150 ASP B CA 1
ATOM 2597 C C . ASP B 1 150 ? 0.983 -18.359 -1.863 1 88.69 150 ASP B C 1
ATOM 2599 O O . ASP B 1 150 ? -0.14 -18.859 -1.952 1 88.69 150 ASP B O 1
ATOM 2603 N N . ALA B 1 151 ? 1.381 -17.656 -0.869 1 88.44 151 ALA B N 1
ATOM 2604 C CA . ALA B 1 151 ? 0.444 -17.297 0.195 1 88.44 151 ALA B CA 1
ATOM 2605 C C . ALA B 1 151 ? -0.719 -16.469 -0.35 1 88.44 151 ALA B C 1
ATOM 2607 O O . ALA B 1 151 ? -1.873 -16.688 0.025 1 88.44 151 ALA B O 1
ATOM 2608 N N . ILE B 1 152 ? -0.416 -15.477 -1.203 1 91.94 152 ILE B N 1
ATOM 2609 C CA . ILE B 1 152 ? -1.473 -14.688 -1.819 1 91.94 152 ILE B CA 1
ATOM 2610 C C . ILE B 1 152 ? -2.414 -15.594 -2.602 1 91.94 152 ILE B C 1
ATOM 2612 O O . ILE B 1 152 ? -3.637 -15.492 -2.477 1 91.94 152 ILE B O 1
ATOM 2616 N N . HIS B 1 153 ? -1.875 -16.5 -3.33 1 89.62 153 HIS B N 1
ATOM 2617 C CA . HIS B 1 153 ? -2.678 -17.438 -4.117 1 89.62 153 HIS B CA 1
ATOM 2618 C C . HIS B 1 153 ? -3.605 -18.25 -3.225 1 89.62 153 HIS B C 1
ATOM 2620 O O . HIS B 1 153 ? -4.742 -18.531 -3.604 1 89.62 153 HIS B O 1
ATOM 2626 N N . SER B 1 154 ? -3.105 -18.531 -2.125 1 85.44 154 SER B N 1
ATOM 2627 C CA . SER B 1 154 ? -3.867 -19.391 -1.22 1 85.44 154 SER B CA 1
ATOM 2628 C C . SER B 1 154 ? -5.09 -18.656 -0.667 1 85.44 154 SER B C 1
ATOM 2630 O O . SER B 1 154 ? -6.031 -19.297 -0.193 1 85.44 154 SER B O 1
ATOM 2632 N N . VAL B 1 155 ? -5.105 -17.391 -0.714 1 86.94 155 VAL B N 1
ATOM 2633 C CA . VAL B 1 155 ? -6.211 -16.656 -0.114 1 86.94 155 VAL B CA 1
ATOM 2634 C C . VAL B 1 155 ? -6.945 -15.852 -1.19 1 86.94 155 VAL B C 1
ATOM 2636 O O . VAL B 1 155 ? -7.805 -15.023 -0.88 1 86.94 155 VAL B O 1
ATOM 2639 N N . LEU B 1 156 ? -6.672 -16.031 -2.453 1 89.56 156 LEU B N 1
ATOM 2640 C CA . LEU B 1 156 ? -7.273 -15.281 -3.555 1 89.56 156 LEU B CA 1
ATOM 2641 C C . LEU B 1 156 ? -8.797 -15.367 -3.494 1 89.56 156 LEU B C 1
ATOM 2643 O O . LEU B 1 156 ? -9.484 -14.391 -3.795 1 89.56 156 LEU B O 1
ATOM 2647 N N . HIS B 1 157 ? -9.352 -16.438 -3.145 1 85.12 157 HIS B N 1
ATOM 2648 C CA . HIS B 1 157 ? -10.789 -16.656 -3.096 1 85.12 157 HIS B CA 1
ATOM 2649 C C . HIS B 1 157 ? -11.438 -15.852 -1.977 1 85.12 157 HIS B C 1
ATOM 2651 O O . HIS B 1 157 ? -12.656 -15.703 -1.936 1 85.12 157 HIS B O 1
ATOM 2657 N N . LYS B 1 158 ? -10.664 -15.336 -1.094 1 85.75 158 LYS B N 1
ATOM 2658 C CA . LYS B 1 158 ? -11.133 -14.492 -0.002 1 85.75 158 LYS B CA 1
ATOM 2659 C C . LYS B 1 158 ? -10.594 -13.07 -0.134 1 85.75 158 LYS B C 1
ATOM 2661 O O . LYS B 1 158 ? -10.289 -12.422 0.869 1 85.75 158 LYS B O 1
ATOM 2666 N N . SER B 1 159 ? -10.367 -12.594 -1.282 1 85.31 159 SER B N 1
ATOM 2667 C CA . SER B 1 159 ? -9.727 -11.32 -1.578 1 85.31 159 SER B CA 1
ATOM 2668 C C . SER B 1 159 ? -10.438 -10.164 -0.89 1 85.31 159 SER B C 1
ATOM 2670 O O . SER B 1 159 ? -9.805 -9.172 -0.505 1 85.31 159 SER B O 1
ATOM 2672 N N . GLU B 1 160 ? -11.719 -10.266 -0.686 1 81.19 160 GLU B N 1
ATOM 2673 C CA . GLU B 1 160 ? -12.508 -9.203 -0.073 1 81.19 160 GLU B CA 1
ATOM 2674 C C . GLU B 1 160 ? -12.117 -9 1.391 1 81.19 160 GLU B C 1
ATOM 2676 O O . GLU B 1 160 ? -12.414 -7.961 1.979 1 81.19 160 GLU B O 1
ATOM 2681 N N . LEU B 1 161 ? -11.461 -10.023 1.901 1 82.56 161 LEU B N 1
ATOM 2682 C CA . LEU B 1 161 ? -11.109 -9.961 3.314 1 82.56 161 LEU B CA 1
ATOM 2683 C C . LEU B 1 161 ? -9.688 -9.438 3.496 1 82.56 161 LEU B C 1
ATOM 2685 O O . LEU B 1 161 ? -9.266 -9.164 4.621 1 82.56 161 LEU B O 1
ATOM 2689 N N . ILE B 1 162 ? -9.008 -9.328 2.445 1 87 162 ILE B N 1
ATOM 2690 C CA . ILE B 1 162 ? -7.613 -8.906 2.555 1 87 162 ILE B CA 1
ATOM 2691 C C . ILE B 1 162 ? -7.547 -7.41 2.84 1 87 162 ILE B C 1
ATOM 2693 O O . ILE B 1 162 ? -8.086 -6.602 2.082 1 87 162 ILE B O 1
ATOM 2697 N N . ILE B 1 163 ? -6.875 -7.082 3.902 1 81.81 163 ILE B N 1
ATOM 2698 C CA . ILE B 1 163 ? -6.664 -5.695 4.301 1 81.81 163 ILE B CA 1
ATOM 2699 C C . ILE B 1 163 ? -5.426 -5.141 3.605 1 81.81 163 ILE B C 1
ATOM 2701 O O . ILE B 1 163 ? -5.457 -4.035 3.055 1 81.81 163 ILE B O 1
ATOM 2705 N N . SER B 1 164 ? -4.367 -5.906 3.695 1 86.31 164 SER B N 1
ATOM 2706 C CA . SER B 1 164 ? -3.105 -5.504 3.082 1 86.31 164 SER B CA 1
ATOM 2707 C C . SER B 1 164 ? -2.168 -6.695 2.906 1 86.31 164 SER B C 1
ATOM 2709 O O . SER B 1 164 ? -2.338 -7.727 3.561 1 86.31 164 SER B O 1
ATOM 2711 N N . ALA B 1 165 ? -1.35 -6.578 2.01 1 90.31 165 ALA B N 1
ATOM 2712 C CA . ALA B 1 165 ? -0.24 -7.504 1.801 1 90.31 165 ALA B CA 1
ATOM 2713 C C . ALA B 1 165 ? 1.064 -6.75 1.555 1 90.31 165 ALA B C 1
ATOM 2715 O O . ALA B 1 165 ? 1.085 -5.75 0.833 1 90.31 165 ALA B O 1
ATOM 2716 N N . MET B 1 166 ? 2.119 -7.305 2.244 1 87.75 166 MET B N 1
ATOM 2717 C CA . MET B 1 166 ? 3.379 -6.574 2.158 1 87.75 166 MET B CA 1
ATOM 2718 C C . MET B 1 166 ? 4.559 -7.535 2.059 1 87.75 166 MET B C 1
ATOM 2720 O O . MET B 1 166 ? 4.582 -8.562 2.73 1 87.75 166 MET B O 1
ATOM 2724 N N . TYR B 1 167 ? 5.465 -7.133 1.226 1 87.31 167 TYR B N 1
ATOM 2725 C CA . TYR B 1 167 ? 6.754 -7.801 1.071 1 87.31 167 TYR B CA 1
ATOM 2726 C C . TYR B 1 167 ? 7.902 -6.801 1.162 1 87.31 167 TYR B C 1
ATOM 2728 O O . TYR B 1 167 ? 7.844 -5.727 0.564 1 87.31 167 TYR B O 1
ATOM 2736 N N . GLU B 1 168 ? 8.859 -7.18 1.979 1 80.94 168 GLU B N 1
ATOM 2737 C CA . GLU B 1 168 ? 10.07 -6.371 2.092 1 80.94 168 GLU B CA 1
ATOM 2738 C C . GLU B 1 168 ? 11.32 -7.246 2.094 1 80.94 168 GLU B C 1
ATOM 2740 O O . GLU B 1 168 ? 11.555 -8.008 3.037 1 80.94 168 GLU B O 1
ATOM 2745 N N . ALA B 1 169 ? 12.086 -6.996 1.104 1 80.81 169 ALA B N 1
ATOM 2746 C CA . ALA B 1 169 ? 13.266 -7.844 0.946 1 80.81 169 ALA B CA 1
ATOM 2747 C C . ALA B 1 169 ? 14.281 -7.586 2.061 1 80.81 169 ALA B C 1
ATOM 2749 O O . ALA B 1 169 ? 14.805 -8.523 2.658 1 80.81 169 ALA B O 1
ATOM 2750 N N . GLU B 1 170 ? 14.609 -6.438 2.352 1 74.44 170 GLU B N 1
ATOM 2751 C CA . GLU B 1 170 ? 15.641 -6.086 3.328 1 74.44 170 GLU B CA 1
ATOM 2752 C C . GLU B 1 170 ? 15.25 -6.555 4.727 1 74.44 170 GLU B C 1
ATOM 2754 O O . GLU B 1 170 ? 16.094 -7.035 5.48 1 74.44 170 GLU B O 1
ATOM 2759 N N . ALA B 1 171 ? 14.008 -6.359 5.012 1 71.12 171 ALA B N 1
ATOM 2760 C CA . ALA B 1 171 ? 13.516 -6.777 6.324 1 71.12 171 ALA B CA 1
ATOM 2761 C C . ALA B 1 171 ? 13.258 -8.281 6.359 1 71.12 171 ALA B C 1
ATOM 2763 O O . ALA B 1 171 ? 12.922 -8.836 7.41 1 71.12 171 ALA B O 1
ATOM 2764 N N . LYS B 1 172 ? 13.391 -8.844 5.148 1 78.44 172 LYS B N 1
ATOM 2765 C CA . LYS B 1 172 ? 13.102 -10.266 5.035 1 78.44 172 LYS B CA 1
ATOM 2766 C C . LYS B 1 172 ? 11.75 -10.602 5.652 1 78.44 172 LYS B C 1
ATOM 2768 O O . LYS B 1 172 ? 11.641 -11.523 6.469 1 78.44 172 LYS B O 1
ATOM 2773 N N . SER B 1 173 ? 10.828 -9.906 5.246 1 79.06 173 SER B N 1
ATOM 2774 C CA . SER B 1 173 ? 9.484 -10.055 5.805 1 79.06 173 SER B CA 1
ATOM 2775 C C . SER B 1 173 ? 8.422 -10.031 4.707 1 79.06 173 SER B C 1
ATOM 2777 O O . SER B 1 173 ? 8.539 -9.273 3.744 1 79.06 173 SER B O 1
ATOM 2779 N N . ALA B 1 174 ? 7.48 -10.945 4.84 1 86.56 174 ALA B N 1
ATOM 2780 C CA . ALA B 1 174 ? 6.293 -10.992 3.99 1 86.56 174 ALA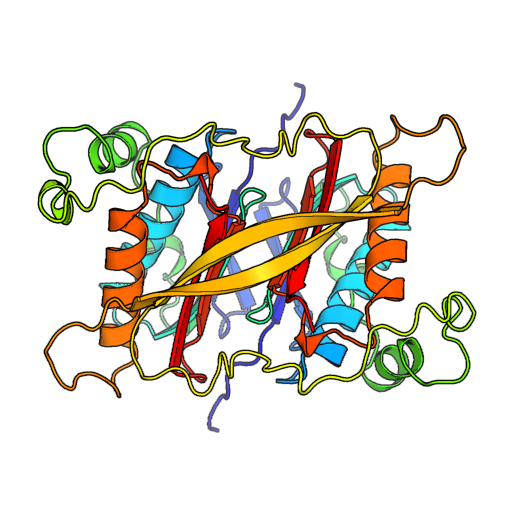 B CA 1
ATOM 2781 C C . ALA B 1 174 ? 5.047 -11.328 4.805 1 86.56 174 ALA B C 1
ATOM 2783 O O . ALA B 1 174 ? 5.02 -12.328 5.527 1 86.56 174 ALA B O 1
ATOM 2784 N N . ASN B 1 175 ? 4.074 -10.422 4.715 1 85.19 175 ASN B N 1
ATOM 2785 C CA . ASN B 1 175 ? 2.885 -10.586 5.543 1 85.19 175 ASN B CA 1
ATOM 2786 C C . ASN B 1 175 ? 1.611 -10.266 4.766 1 85.19 175 ASN B C 1
ATOM 2788 O O . ASN B 1 175 ? 1.588 -9.336 3.955 1 85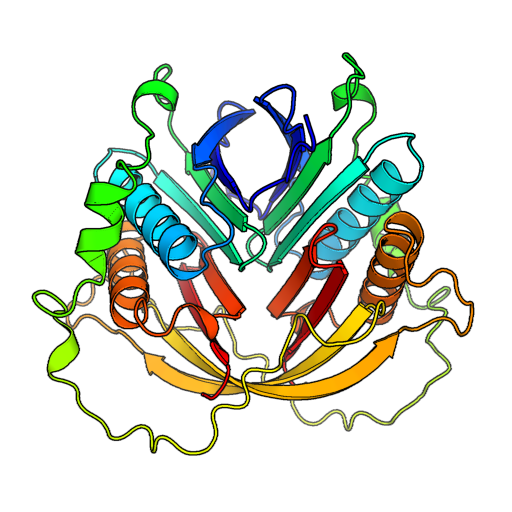.19 175 ASN B O 1
ATOM 2792 N N . ILE B 1 176 ? 0.604 -11 5.023 1 88 176 ILE B N 1
ATOM 2793 C CA . ILE B 1 176 ? -0.75 -10.734 4.547 1 88 176 ILE B CA 1
ATOM 2794 C C . ILE B 1 176 ? -1.689 -10.555 5.738 1 88 176 ILE B C 1
ATOM 2796 O O . ILE B 1 176 ? -1.742 -11.406 6.629 1 88 176 ILE B O 1
ATOM 2800 N N . PHE B 1 177 ? -2.359 -9.516 5.777 1 84.31 177 PHE B N 1
ATOM 2801 C CA . PHE B 1 177 ? -3.34 -9.234 6.82 1 84.31 177 PHE B CA 1
ATOM 2802 C C . PHE B 1 177 ? -4.758 -9.398 6.285 1 84.31 177 PHE B C 1
ATOM 2804 O O . PHE B 1 177 ? -5.137 -8.742 5.309 1 84.31 177 PHE B O 1
ATOM 2811 N N . MET B 1 178 ? -5.449 -10.188 6.918 1 84.81 178 MET B N 1
ATOM 2812 C CA . MET B 1 178 ? -6.82 -10.477 6.5 1 84.81 178 MET B CA 1
ATOM 2813 C C . MET B 1 178 ? -7.801 -10.242 7.645 1 84.81 178 MET B C 1
ATOM 2815 O O . MET B 1 178 ? -7.484 -10.516 8.805 1 84.81 178 MET B O 1
ATOM 2819 N N . MET B 1 179 ? -8.891 -9.742 7.238 1 77.94 179 MET B N 1
ATOM 2820 C CA . MET B 1 179 ? -9.969 -9.656 8.219 1 77.94 179 MET B CA 1
ATOM 2821 C C . MET B 1 179 ? -10.445 -11.047 8.625 1 77.94 179 MET B C 1
ATOM 2823 O O . MET B 1 179 ? -10.453 -11.969 7.809 1 77.94 179 MET B O 1
ATOM 2827 N N . ASP B 1 180 ? -10.742 -11.109 9.914 1 71 180 ASP B N 1
ATOM 2828 C CA . ASP B 1 180 ? -11.336 -12.352 10.391 1 71 180 ASP B CA 1
ATOM 2829 C C . ASP B 1 180 ? -12.719 -12.57 9.773 1 71 180 ASP B C 1
ATOM 2831 O O . ASP B 1 180 ? -13.594 -11.711 9.867 1 71 180 ASP B O 1
ATOM 2835 N N . GLY B 1 181 ? -12.875 -13.289 8.617 1 56.22 181 GLY B N 1
ATOM 2836 C CA . GLY B 1 181 ? -14.164 -13.633 8.039 1 56.22 181 GLY B CA 1
ATOM 2837 C C . GLY B 1 181 ? -15.156 -14.156 9.062 1 56.22 181 GLY B C 1
ATOM 2838 O O . GLY B 1 181 ? -14.766 -14.57 10.156 1 56.22 181 GLY B O 1
#